Protein AF-A0AAV7FYY9-F1 (afdb_monomer)

Organism: Dendrobium chrysotoxum (NCBI:txid161865)

pLDDT: mean 77.23, std 24.94, range [17.98, 98.38]

Secondary structure (DSSP, 8-state):
--------EEEEEEEEETTSS--S------S-SSSSS-------S-----------S------S--SS--TTTTPHHHHHHHHHHHHH---HHHH--EESS---TT-EESSEEEEEEESS--S-SHHHHHHHHHHS-TTEEEEEEEEE-TT--TTTS--EEEEEEEEE-SSS--TTTTTTSEE-SS---HHHHHHHHHTTSEEEE-GGGS-S--SSTT---EEEEEEEEEEEETTEEEEEEEES---THHHHHHHHHHTTSS-TTHHHHHHHHT-HHHHHTT-----GGGEEEEEEE--HHHHPPPTTPPPPB-------S-------

Radius of gyration: 23.2 Å; Cα contacts (8 Å, |Δi|>4): 597; chains: 1; bounding box: 66×52×68 Å

Foldseek 3Di:
DDDDDAAAFEEAEAEEEPPLDDDDDDDDDDDPPPPDPPDDDDDDDDDDDDDDDDDDDDDPPQLAFWADQDVVSGHPVNQLQVLCCVVQVDHCVQFVKDKQDTAGGLAGEDAIYIYTYDNDADQACQVSQVSSQVSHDRNYHYQKYFYFYNPDDNHPLFFKWKKKFKEQADCDDDPSCVQAHHYDNHHFAQVQLQLLQVLQAAKFQQLLLDDPDDPPPDDRSIWHWHDWDFDDDPRMTMTMTMINDDGQQSVQVSSCVRNVVDGSCLSVVSRVVSHNVSSVVGGDGDDNSRMYGYHTDGDPVRRDHRPPHHDMDSYDPPPPPDDPPPDD

InterPro domains:
  IPR001406 Pseudouridine synthase I, TruA [MF_00171] (52-298)
  IPR001406 Pseudouridine synthase I, TruA [PTHR11142] (66-300)
  IPR001406 Pseudouridine synthase I, TruA [TIGR00071] (66-285)
  IPR001406 Pseudouridine synthase I, TruA [cd02570] (66-298)
  IPR020094 Pseudouridine synthase TruA/RsuA/RluB/E/F, N-terminal [G3DSA:3.30.70.580] (63-158)
  IPR020095 Pseudouridine synthase I, TruA, C-terminal [G3DSA:3.30.70.660] (159-297)
  IPR020097 Pseudouridine synthase I, TruA, alpha/beta domain [PF01416] (69-156)
  IPR020097 Pseudouridine synthase I, TruA, alpha/beta domain [PF01416] (196-299)
  IPR020103 Pseudouridine synthase, catalytic domain superfamily [SSF55120] (66-303)

Structure (mmCIF, N/CA/C/O backbone):
data_AF-A0AAV7FYY9-F1
#
_entry.id   AF-A0AAV7FYY9-F1
#
loop_
_atom_site.group_PDB
_atom_site.id
_atom_site.type_symbol
_atom_site.label_atom_id
_atom_site.label_alt_id
_atom_site.label_comp_id
_atom_site.label_asym_id
_atom_site.label_entity_id
_atom_site.label_seq_id
_atom_site.pdbx_PDB_ins_code
_atom_site.Cartn_x
_atom_site.Cartn_y
_atom_site.Cartn_z
_atom_site.occupancy
_atom_site.B_iso_or_equiv
_atom_site.auth_seq_id
_atom_site.auth_comp_id
_atom_site.auth_asym_id
_atom_site.auth_atom_id
_atom_site.pdbx_PDB_model_num
ATOM 1 N N . MET A 1 1 ? -23.732 19.800 -15.432 1.00 22.00 1 MET A N 1
ATOM 2 C CA . MET A 1 1 ? -22.952 18.564 -15.663 1.00 22.00 1 MET A CA 1
ATOM 3 C C . MET A 1 1 ? -22.127 18.300 -14.408 1.00 22.00 1 MET A C 1
ATOM 5 O O . MET A 1 1 ? -21.266 19.101 -14.081 1.00 22.00 1 MET A O 1
ATOM 9 N N . MET A 1 2 ? -22.495 17.293 -13.612 1.00 17.98 2 MET A N 1
ATOM 10 C CA . MET A 1 2 ? -21.950 17.070 -12.266 1.00 17.98 2 MET A CA 1
ATOM 11 C C . MET A 1 2 ? -20.761 16.102 -12.366 1.00 17.98 2 MET A C 1
ATOM 13 O O . MET A 1 2 ? -20.955 14.895 -12.492 1.00 17.98 2 MET A O 1
ATOM 17 N N . VAL A 1 3 ? -19.531 16.617 -12.360 1.00 18.27 3 VAL A N 1
ATOM 18 C CA . VAL A 1 3 ? -18.323 15.779 -12.328 1.00 18.27 3 VAL A CA 1
ATOM 19 C C . VAL A 1 3 ? -18.129 15.297 -10.891 1.00 18.27 3 VAL A C 1
ATOM 21 O O . VAL A 1 3 ? -17.698 16.050 -10.022 1.00 18.27 3 VAL A O 1
ATOM 24 N N . ARG A 1 4 ? -18.490 14.040 -10.616 1.00 20.52 4 ARG A N 1
ATOM 25 C CA . ARG A 1 4 ? -18.138 13.372 -9.358 1.00 20.52 4 ARG A CA 1
ATOM 26 C C . ARG A 1 4 ? -16.752 12.750 -9.509 1.00 20.52 4 ARG A C 1
ATOM 28 O O . ARG A 1 4 ? -16.600 11.720 -10.158 1.00 20.52 4 ARG A O 1
ATOM 35 N N . ILE A 1 5 ? -15.753 13.383 -8.905 1.00 22.73 5 ILE A N 1
ATOM 36 C CA . ILE A 1 5 ? -14.415 12.815 -8.719 1.00 22.73 5 ILE A CA 1
ATOM 37 C C . ILE A 1 5 ? -14.491 11.903 -7.491 1.00 22.73 5 ILE A C 1
ATOM 39 O O . ILE A 1 5 ? -14.832 12.358 -6.404 1.00 22.73 5 ILE A O 1
ATOM 43 N N . TRP A 1 6 ? -14.216 10.609 -7.655 1.00 25.19 6 TRP A N 1
ATOM 44 C CA . TRP A 1 6 ? -14.286 9.625 -6.572 1.00 25.19 6 TRP A CA 1
ATOM 45 C C . TRP A 1 6 ? -12.886 9.123 -6.230 1.00 25.19 6 TRP A C 1
ATOM 47 O O . TRP A 1 6 ? -12.345 8.337 -6.990 1.00 25.19 6 TRP A O 1
ATOM 57 N N . ARG A 1 7 ? -12.306 9.477 -5.078 1.00 32.84 7 ARG A N 1
ATOM 58 C CA . ARG A 1 7 ? -11.160 8.720 -4.525 1.00 32.84 7 ARG A CA 1
ATOM 59 C C . ARG A 1 7 ? -11.691 7.634 -3.590 1.00 32.84 7 ARG A C 1
ATOM 61 O O . ARG A 1 7 ? -12.739 7.823 -2.978 1.00 32.84 7 ARG A O 1
ATOM 68 N N . ARG A 1 8 ? -11.012 6.490 -3.476 1.00 34.25 8 ARG A N 1
ATOM 69 C CA . ARG A 1 8 ? -11.379 5.449 -2.499 1.00 34.25 8 ARG A CA 1
ATOM 70 C C . ARG A 1 8 ? -10.133 4.801 -1.905 1.00 34.25 8 ARG A C 1
ATOM 72 O O . ARG A 1 8 ? -9.657 3.799 -2.425 1.00 34.25 8 ARG A O 1
ATOM 79 N N . TYR A 1 9 ? -9.667 5.335 -0.784 1.00 28.09 9 TYR A N 1
ATOM 80 C CA . TYR A 1 9 ? -8.933 4.560 0.203 1.00 28.09 9 TYR A CA 1
ATOM 81 C C . TYR A 1 9 ? -9.913 3.649 0.908 1.00 28.09 9 TYR A C 1
ATOM 83 O O . TYR A 1 9 ? -10.956 4.086 1.401 1.00 28.09 9 TYR A O 1
ATOM 91 N N . ARG A 1 10 ? -9.582 2.370 0.940 1.00 36.56 10 ARG A N 1
ATOM 92 C CA . ARG A 1 10 ? -10.377 1.365 1.609 1.00 36.56 10 ARG A CA 1
ATOM 93 C C . ARG A 1 10 ? -9.541 0.709 2.698 1.00 36.56 10 ARG A C 1
ATOM 95 O O . ARG A 1 10 ? -8.443 0.220 2.439 1.00 36.56 10 ARG A O 1
ATOM 102 N N . VAL A 1 11 ? -10.071 0.740 3.916 1.00 45.94 11 VAL A N 1
ATOM 103 C CA . VAL A 1 11 ? -9.416 0.217 5.115 1.00 45.94 11 VAL A CA 1
ATOM 104 C C . VAL A 1 11 ? -10.300 -0.868 5.724 1.00 45.94 11 VAL A C 1
ATOM 106 O O . VAL A 1 11 ? -11.504 -0.668 5.897 1.00 45.94 11 VAL A O 1
ATOM 109 N N . ARG A 1 12 ? -9.711 -2.018 6.042 1.00 49.84 12 ARG A N 1
ATOM 110 C CA . ARG A 1 12 ? -10.279 -2.984 6.987 1.00 49.84 12 ARG A CA 1
ATOM 111 C C . ARG A 1 12 ? -9.770 -2.613 8.373 1.00 49.84 12 ARG A C 1
ATOM 113 O O . ARG A 1 12 ? -8.566 -2.444 8.563 1.00 49.84 12 ARG A O 1
ATOM 120 N N . VAL A 1 13 ? -10.678 -2.438 9.322 1.00 59.78 13 VAL A N 1
ATOM 121 C CA . VAL A 1 13 ? -10.322 -2.067 10.691 1.00 59.78 13 VAL A CA 1
ATOM 122 C C . VAL A 1 13 ? -10.595 -3.251 11.605 1.00 59.78 13 VAL A C 1
ATOM 124 O O . VAL A 1 13 ? -11.699 -3.770 11.650 1.00 59.78 13 VAL A O 1
ATOM 127 N N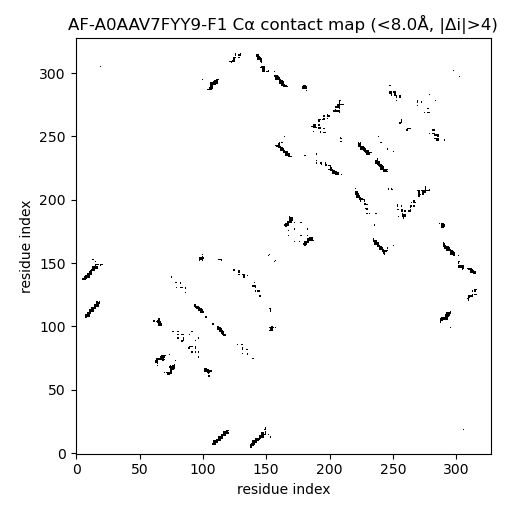 . LEU A 1 14 ? -9.586 -3.692 12.333 1.00 54.44 14 LEU A N 1
ATOM 128 C CA . LEU A 1 14 ? -9.670 -4.800 13.269 1.00 54.44 14 LEU A CA 1
ATOM 129 C C . LEU A 1 14 ? -9.701 -4.236 14.691 1.00 54.44 14 LEU A C 1
ATOM 131 O O . LEU A 1 14 ? -8.843 -3.451 15.085 1.00 54.44 14 LEU A O 1
ATOM 135 N N . LEU A 1 15 ? -10.728 -4.576 15.455 1.00 39.50 15 LEU A N 1
ATOM 136 C CA . LEU A 1 15 ? -10.907 -4.122 16.825 1.00 39.50 15 LEU A CA 1
ATOM 137 C C . LEU A 1 15 ? -10.297 -5.145 17.781 1.00 39.50 15 LEU A C 1
ATOM 139 O O . LEU A 1 15 ? -10.759 -6.282 17.839 1.00 39.50 15 LEU A O 1
ATOM 143 N N . ILE A 1 16 ? -9.327 -4.719 18.584 1.00 43.22 16 ILE A N 1
ATOM 144 C CA . ILE A 1 16 ? -8.804 -5.515 19.696 1.00 43.22 16 ILE A CA 1
ATOM 145 C C . ILE A 1 16 ? -9.416 -4.960 20.982 1.00 43.22 16 ILE A C 1
ATOM 147 O O . ILE A 1 16 ? -9.296 -3.772 21.257 1.00 43.22 16 ILE A O 1
ATOM 151 N N . SER A 1 17 ? -10.073 -5.781 21.796 1.00 31.61 17 SER A N 1
ATOM 152 C CA . SER A 1 17 ? -10.509 -5.348 23.132 1.00 31.61 17 SER A CA 1
ATOM 153 C C . SER A 1 17 ? -9.727 -6.082 24.216 1.00 31.61 17 SER A C 1
ATOM 155 O O . SER A 1 17 ? -9.418 -7.266 24.088 1.00 31.61 17 SER A O 1
ATOM 157 N N . GLY A 1 18 ? -9.413 -5.359 25.292 1.00 29.16 18 GLY A N 1
ATOM 158 C CA . GLY A 1 18 ? -8.614 -5.852 26.414 1.00 29.16 18 GLY A CA 1
ATOM 159 C C . GLY A 1 18 ? -9.335 -6.799 27.379 1.00 29.16 18 GLY A C 1
ATOM 160 O O . GLY A 1 18 ? -8.749 -7.137 28.398 1.00 29.16 18 GLY A O 1
ATOM 161 N N . VAL A 1 19 ? -10.584 -7.200 27.106 1.00 32.12 19 VAL A N 1
ATOM 162 C CA . VAL A 1 19 ? -11.426 -7.972 28.052 1.00 32.12 19 VAL A CA 1
ATOM 163 C C . VAL A 1 19 ? -11.831 -9.353 27.509 1.00 32.12 19 VAL A C 1
ATOM 165 O O . VAL A 1 19 ? -12.478 -10.132 28.198 1.00 32.12 19 VAL A O 1
ATOM 168 N N . TRP A 1 20 ? -11.440 -9.715 26.283 1.00 34.25 20 TRP A N 1
ATOM 169 C CA . TRP A 1 20 ? -11.771 -11.039 25.717 1.00 34.25 20 TRP A CA 1
ATOM 170 C C . TRP A 1 20 ? -10.915 -12.181 26.270 1.00 34.25 20 TRP A C 1
ATOM 172 O O . TRP A 1 20 ? -11.208 -13.351 26.043 1.00 34.25 20 TRP A O 1
ATOM 182 N N . SER A 1 21 ? -9.872 -11.838 27.017 1.00 31.47 21 SER A N 1
ATOM 183 C CA . SER A 1 21 ? -9.035 -12.763 27.759 1.00 31.47 21 SER A CA 1
ATOM 184 C C . SER A 1 21 ? -9.028 -12.310 29.212 1.00 31.47 21 SER A C 1
ATOM 186 O O . SER A 1 21 ? -8.919 -11.112 29.468 1.00 31.47 21 SER A O 1
ATOM 188 N N . LEU A 1 22 ? -9.099 -13.284 30.123 1.00 29.77 22 LEU A N 1
ATOM 189 C CA . LEU A 1 22 ? -9.005 -13.190 31.587 1.00 29.77 22 LEU A CA 1
ATOM 190 C C . LEU A 1 22 ? -10.349 -13.181 32.338 1.00 29.77 22 LEU A C 1
ATOM 192 O O . LEU A 1 22 ? -10.877 -12.162 32.773 1.00 29.77 22 LEU A O 1
ATOM 196 N N . HIS A 1 23 ? -10.828 -14.397 32.624 1.00 28.14 23 HIS A N 1
ATOM 197 C CA . HIS A 1 23 ? -11.197 -14.705 34.005 1.00 28.14 23 HIS A CA 1
ATOM 198 C C . HIS A 1 23 ? -9.952 -14.556 34.897 1.00 28.14 23 HIS A C 1
ATOM 200 O O . HIS A 1 23 ? -8.872 -15.000 34.517 1.00 28.14 23 HIS A O 1
ATOM 206 N N . THR A 1 24 ? -10.172 -14.025 36.103 1.00 26.83 24 THR A N 1
ATOM 207 C CA . THR A 1 24 ? -9.287 -13.920 37.286 1.00 26.83 24 THR A CA 1
ATOM 208 C C . THR A 1 24 ? -8.506 -12.610 37.529 1.00 26.83 24 THR A C 1
ATOM 210 O O . THR A 1 24 ? -7.502 -12.298 36.902 1.00 26.83 24 THR A O 1
ATOM 213 N N . THR A 1 25 ? -9.004 -11.924 38.574 1.00 29.16 25 THR A N 1
ATOM 214 C CA . THR A 1 25 ? -8.332 -11.203 39.681 1.00 29.16 25 THR A CA 1
ATOM 215 C C . THR A 1 25 ? -7.627 -9.852 39.468 1.00 29.16 25 THR A C 1
ATOM 217 O O . THR A 1 25 ? -6.530 -9.755 38.937 1.00 29.16 25 THR A O 1
ATOM 220 N N . GLU A 1 26 ? -8.295 -8.833 40.029 1.00 28.02 26 GLU A N 1
ATOM 221 C CA . GLU A 1 26 ? -7.839 -7.593 40.687 1.00 28.02 26 GLU A CA 1
ATOM 222 C C . GLU A 1 26 ? -6.331 -7.272 40.755 1.00 28.02 26 GLU A C 1
ATOM 224 O O . GLU A 1 26 ? -5.547 -8.013 41.344 1.00 28.02 26 GLU A O 1
ATOM 229 N N . LYS A 1 27 ? -5.977 -6.025 40.397 1.00 28.50 27 LYS A N 1
ATOM 230 C CA . LYS A 1 27 ? -5.659 -4.965 41.382 1.00 28.50 27 LYS A CA 1
ATOM 231 C C . LYS A 1 27 ? -5.468 -3.591 40.728 1.00 28.50 27 LYS A C 1
ATOM 233 O O . LYS A 1 27 ? -4.860 -3.443 39.675 1.00 28.50 27 LYS A O 1
ATOM 238 N N . SER A 1 28 ? -6.002 -2.587 41.416 1.00 30.53 28 SER A N 1
ATOM 239 C CA . SER A 1 28 ? -5.889 -1.145 41.184 1.00 30.53 28 SER A CA 1
ATOM 240 C C . SER A 1 28 ? -4.463 -0.616 41.343 1.00 30.53 28 SER A C 1
ATOM 242 O O . SER A 1 28 ? -3.797 -1.014 42.296 1.00 30.53 28 SER A O 1
ATOM 244 N N . LEU A 1 29 ? -4.066 0.388 40.552 1.00 29.64 29 LEU A N 1
ATOM 245 C CA . LEU A 1 29 ? -2.961 1.297 40.887 1.00 29.64 29 LEU A CA 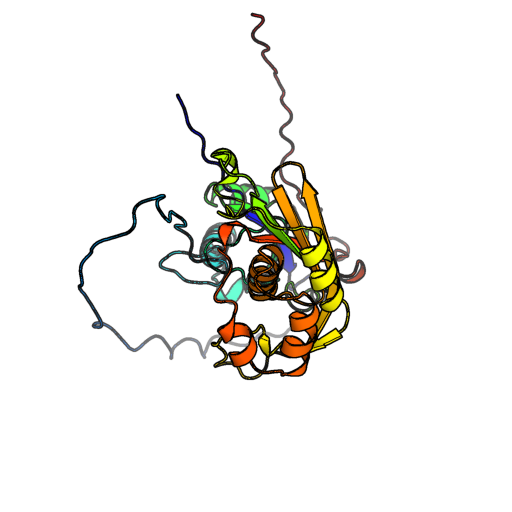1
ATOM 246 C C . LEU A 1 29 ? -3.277 2.750 40.487 1.00 29.64 29 LEU A C 1
ATOM 248 O O . LEU A 1 29 ? -4.063 3.014 39.578 1.00 29.64 29 LEU A O 1
ATOM 252 N N . GLN A 1 30 ? -2.727 3.661 41.289 1.00 32.47 30 GLN A N 1
ATOM 253 C CA . GLN A 1 30 ? -3.213 5.003 41.614 1.00 32.47 30 GLN A CA 1
ATOM 254 C C . GLN A 1 30 ? -2.783 6.129 40.654 1.00 32.47 30 GLN A C 1
ATOM 256 O O . GLN A 1 30 ? -1.867 6.023 39.848 1.00 32.47 30 GLN A O 1
ATOM 261 N N . ARG A 1 31 ? -3.506 7.243 40.801 1.00 36.69 31 ARG A N 1
ATOM 262 C CA . ARG A 1 31 ? -3.627 8.434 39.955 1.00 36.69 31 ARG A CA 1
ATOM 263 C C . ARG A 1 31 ? -2.648 9.562 40.341 1.00 36.69 31 ARG A C 1
ATOM 265 O O . ARG A 1 31 ? -3.098 10.678 40.569 1.00 36.69 31 ARG A O 1
ATOM 272 N N . SER A 1 32 ? -1.341 9.307 40.438 1.00 34.97 32 SER A N 1
ATOM 273 C CA . SER A 1 32 ? -0.389 10.322 40.949 1.00 34.97 32 SER A CA 1
ATOM 274 C C . SER A 1 32 ? 0.892 10.545 40.134 1.00 34.97 32 SER A C 1
ATOM 276 O O . SER A 1 32 ? 1.861 11.066 40.670 1.00 34.97 32 SER A O 1
ATOM 278 N N . GLU A 1 33 ? 0.900 10.248 38.832 1.00 35.06 33 GLU A N 1
ATOM 279 C CA . GLU A 1 33 ? 2.042 10.573 37.945 1.00 35.06 33 GLU A CA 1
ATOM 280 C C . GLU A 1 33 ? 1.619 11.302 36.651 1.00 35.06 33 GLU A C 1
ATOM 282 O O . GLU A 1 33 ? 2.274 11.211 35.617 1.00 35.06 33 GLU A O 1
ATOM 287 N N . ILE A 1 34 ? 0.497 12.036 36.686 1.00 37.44 34 ILE A N 1
ATOM 288 C CA . ILE A 1 34 ? -0.095 12.704 35.506 1.00 37.44 34 ILE A CA 1
ATOM 289 C C . ILE A 1 34 ? 0.213 14.220 35.429 1.00 37.44 34 ILE A C 1
ATOM 291 O O . ILE A 1 34 ? -0.061 14.844 34.409 1.00 37.44 34 ILE A O 1
ATOM 295 N N . GLU A 1 35 ? 0.873 14.833 36.417 1.00 33.44 35 GLU A N 1
ATOM 296 C CA . GLU A 1 35 ? 0.952 16.309 36.510 1.00 33.44 35 GLU A CA 1
ATOM 297 C C . GLU A 1 35 ? 2.316 16.970 36.218 1.00 33.44 35 GLU A C 1
ATOM 299 O O . GLU A 1 35 ? 2.516 18.126 36.573 1.00 33.44 35 GLU A O 1
ATOM 304 N N . ALA A 1 36 ? 3.248 16.328 35.501 1.00 31.56 36 ALA A N 1
ATOM 305 C CA . ALA A 1 36 ? 4.581 16.920 35.262 1.00 31.56 36 ALA A CA 1
ATOM 306 C C . ALA A 1 36 ? 5.019 17.096 33.791 1.00 31.56 36 ALA A C 1
ATOM 308 O O . ALA A 1 36 ? 6.200 17.305 33.534 1.00 31.56 36 ALA A O 1
ATOM 309 N N . ILE A 1 37 ? 4.112 17.047 32.803 1.00 31.19 37 ILE A N 1
ATOM 310 C CA . ILE A 1 37 ? 4.470 17.253 31.375 1.00 31.19 37 ILE A CA 1
ATOM 311 C C . ILE A 1 37 ? 3.460 18.181 30.668 1.00 31.19 37 ILE A C 1
ATOM 313 O O . ILE A 1 37 ? 2.982 17.897 29.572 1.00 31.19 37 ILE A O 1
ATOM 317 N N . VAL A 1 38 ? 3.086 19.291 31.317 1.00 32.38 38 VAL A N 1
ATOM 318 C CA . VAL A 1 38 ? 2.202 20.334 30.736 1.00 32.38 38 VAL A CA 1
ATOM 319 C C . VAL A 1 38 ? 2.856 21.728 30.719 1.00 32.38 38 VAL A C 1
ATOM 321 O O . VAL A 1 38 ? 2.245 22.700 30.292 1.00 32.38 38 VAL A O 1
ATOM 324 N N . ALA A 1 39 ? 4.137 21.862 31.068 1.00 26.94 39 ALA A N 1
ATOM 325 C CA . ALA A 1 39 ? 4.822 23.154 31.027 1.00 26.94 39 ALA A CA 1
ATOM 326 C C . ALA A 1 39 ? 5.970 23.160 30.011 1.00 26.94 39 ALA A C 1
ATOM 328 O O . ALA A 1 39 ? 6.988 22.505 30.215 1.00 26.94 39 ALA A O 1
ATOM 329 N N . GLY A 1 40 ? 5.818 23.953 28.948 1.00 27.20 40 GLY A N 1
ATOM 330 C CA . GLY A 1 40 ? 6.944 24.426 28.145 1.00 27.20 40 GLY A CA 1
ATOM 331 C C . GLY A 1 40 ? 6.734 24.312 26.641 1.00 27.20 40 GLY A C 1
ATOM 332 O O . GLY A 1 40 ? 6.945 23.251 26.068 1.00 27.20 40 GLY A O 1
ATOM 333 N N . PHE A 1 41 ? 6.352 25.438 26.035 1.00 24.61 41 PHE A N 1
ATOM 334 C CA . PHE A 1 41 ? 6.964 26.062 24.850 1.00 24.61 41 PHE A CA 1
ATOM 335 C C . PHE A 1 41 ? 5.918 26.681 23.916 1.00 24.61 41 PHE A C 1
ATOM 337 O O . PHE A 1 41 ? 5.297 26.026 23.082 1.00 24.61 41 PHE A O 1
ATOM 344 N N . THR A 1 42 ? 5.761 27.996 24.066 1.00 28.50 42 THR A N 1
ATOM 345 C CA . THR A 1 42 ? 5.070 28.899 23.146 1.00 28.50 42 THR A CA 1
ATOM 346 C C . THR A 1 42 ? 6.066 29.626 22.243 1.00 28.50 42 THR A C 1
ATOM 348 O O . THR A 1 42 ? 7.101 30.078 22.717 1.00 28.50 42 THR A O 1
ATOM 351 N N . GLN A 1 43 ? 5.640 29.804 20.988 1.00 24.27 43 GLN A N 1
ATOM 352 C CA . GLN A 1 43 ? 5.932 30.913 20.065 1.00 24.27 43 GLN A CA 1
ATOM 353 C C . GLN A 1 43 ? 7.386 31.180 19.646 1.00 24.27 43 GLN A C 1
ATOM 355 O O . GLN A 1 43 ? 8.112 31.913 20.298 1.00 24.27 43 GLN A O 1
ATOM 360 N N . GLU A 1 44 ? 7.736 30.660 18.467 1.00 26.28 44 GLU A N 1
ATOM 361 C CA . GLU A 1 44 ? 8.211 31.400 17.279 1.00 26.28 44 GLU A CA 1
ATOM 362 C C . GLU A 1 44 ? 9.060 30.453 16.425 1.00 26.28 44 GLU A C 1
ATOM 364 O O . GLU A 1 44 ? 10.179 30.131 16.800 1.00 26.28 44 GLU A O 1
ATOM 369 N N . PHE A 1 45 ? 8.557 30.010 15.267 1.00 23.45 45 PHE A N 1
ATOM 370 C CA . PHE A 1 45 ? 9.430 29.624 14.152 1.00 23.45 45 PHE A CA 1
ATOM 371 C C . PHE A 1 45 ? 8.626 29.566 12.838 1.00 23.45 45 PHE A C 1
ATOM 373 O O . PHE A 1 45 ? 7.993 28.567 12.509 1.00 23.45 45 PHE A O 1
ATOM 380 N N . TRP A 1 46 ? 8.694 30.687 12.110 1.00 22.55 46 TRP A N 1
ATOM 381 C CA . TRP A 1 46 ? 8.448 30.884 10.670 1.00 22.55 46 TRP A CA 1
ATOM 382 C C . TRP A 1 46 ? 7.032 31.145 10.141 1.00 22.55 46 TRP A C 1
ATOM 384 O O . TRP A 1 46 ? 6.304 30.272 9.675 1.00 22.55 46 TRP A O 1
ATOM 394 N N . LYS A 1 47 ? 6.755 32.450 10.049 1.00 21.72 47 LYS A N 1
ATOM 395 C CA . LYS A 1 47 ? 6.019 33.097 8.956 1.00 21.72 47 LYS A CA 1
ATOM 396 C C . LYS A 1 47 ? 6.940 33.288 7.724 1.00 21.72 47 LYS A C 1
ATOM 398 O O . LYS A 1 47 ? 8.048 33.789 7.876 1.00 21.72 47 LYS A O 1
ATOM 403 N N . THR A 1 48 ? 6.372 33.076 6.527 1.00 25.83 48 THR A N 1
ATOM 404 C CA . THR A 1 48 ? 6.683 33.700 5.204 1.00 25.83 48 THR A CA 1
ATOM 405 C C . THR A 1 48 ? 7.756 33.091 4.275 1.00 25.83 48 THR A C 1
ATOM 407 O O . THR A 1 48 ? 8.941 33.202 4.550 1.00 25.83 48 THR A O 1
ATOM 410 N N . MET A 1 49 ? 7.322 32.582 3.105 1.00 23.09 49 MET A N 1
ATOM 411 C CA . MET A 1 49 ? 7.796 32.898 1.724 1.00 23.09 49 MET A CA 1
ATOM 412 C C . MET A 1 49 ? 7.000 32.026 0.717 1.00 23.09 49 MET A C 1
ATOM 414 O O . MET A 1 49 ? 6.985 30.810 0.844 1.00 23.09 49 MET A O 1
ATOM 418 N N . GLN A 1 50 ? 6.064 32.592 -0.059 1.00 24.02 50 GLN A N 1
ATOM 419 C CA . GLN A 1 50 ? 6.196 33.156 -1.423 1.00 24.02 50 GLN A CA 1
ATOM 420 C C . GLN A 1 50 ? 6.340 32.114 -2.561 1.00 24.02 50 GLN A C 1
ATOM 422 O O . GLN A 1 50 ? 7.286 31.340 -2.608 1.00 24.02 50 GLN A O 1
ATOM 427 N N . MET A 1 51 ? 5.362 32.136 -3.482 1.00 25.00 51 MET A N 1
ATOM 428 C CA . MET A 1 51 ? 5.275 31.380 -4.750 1.00 25.00 51 MET A CA 1
ATOM 429 C C . MET A 1 51 ? 6.261 31.936 -5.802 1.00 25.00 51 MET A C 1
ATOM 431 O O . MET A 1 51 ? 6.510 33.139 -5.789 1.00 25.00 51 MET A O 1
ATOM 435 N N . SER A 1 52 ? 6.823 31.148 -6.738 1.00 25.12 52 SER A N 1
ATOM 436 C CA . SER A 1 52 ? 6.340 30.887 -8.133 1.00 25.12 52 SER A CA 1
ATOM 437 C C . SER A 1 52 ? 7.581 30.738 -9.075 1.00 25.12 52 SER A C 1
ATOM 439 O O . SER A 1 52 ? 8.647 31.155 -8.618 1.00 25.12 52 SER A O 1
ATOM 441 N N . PRO A 1 53 ? 7.548 30.356 -10.386 1.00 42.44 53 PRO A N 1
ATOM 442 C CA . PRO A 1 53 ? 6.699 29.454 -11.202 1.00 42.44 53 PRO A CA 1
ATOM 443 C C . PRO A 1 53 ? 7.511 28.389 -12.017 1.00 42.44 53 PRO A C 1
ATOM 445 O O . PRO A 1 53 ? 8.735 28.429 -12.060 1.00 42.44 53 PRO A O 1
ATOM 448 N N . ASN A 1 54 ? 6.794 27.522 -12.762 1.00 28.56 54 ASN A N 1
ATOM 449 C CA . ASN A 1 54 ? 7.188 26.753 -13.976 1.00 28.56 54 ASN A CA 1
ATOM 450 C C . ASN A 1 54 ? 7.264 25.215 -13.869 1.00 28.56 54 ASN A C 1
ATOM 452 O O . ASN A 1 54 ? 8.327 24.608 -13.831 1.00 28.56 54 ASN A O 1
ATOM 456 N N . SER A 1 55 ? 6.105 24.564 -13.976 1.00 29.27 55 SER A N 1
ATOM 457 C CA . SER A 1 55 ? 5.776 23.657 -15.095 1.00 29.27 55 SER A CA 1
ATOM 458 C C . SER A 1 55 ? 4.292 23.297 -14.990 1.00 29.27 55 SER A C 1
ATOM 460 O O . SER A 1 55 ? 3.811 22.805 -13.975 1.00 29.27 55 SER A O 1
ATOM 462 N N . ALA A 1 56 ? 3.530 23.676 -16.011 1.00 29.94 56 ALA A N 1
ATOM 463 C CA . ALA A 1 56 ? 2.085 23.533 -16.044 1.00 29.94 56 ALA A CA 1
ATOM 464 C C . ALA A 1 56 ? 1.673 22.077 -16.300 1.00 29.94 56 ALA A C 1
ATOM 466 O O . ALA A 1 56 ? 2.167 21.459 -17.241 1.00 29.94 56 ALA A O 1
ATOM 467 N N . GLY A 1 57 ? 0.701 21.583 -15.526 1.00 28.42 57 GLY A N 1
ATOM 468 C CA . GLY A 1 57 ? -0.132 20.445 -15.920 1.00 28.42 57 GLY A CA 1
ATOM 469 C C . GLY A 1 57 ? -0.554 19.532 -14.772 1.00 28.42 57 GLY A C 1
ATOM 470 O O . GLY A 1 57 ? 0.132 18.562 -14.493 1.00 28.42 57 GLY A O 1
ATOM 471 N N . PHE A 1 58 ? -1.739 19.804 -14.214 1.00 29.58 58 PHE A N 1
ATOM 472 C CA . PHE A 1 58 ? -2.478 19.072 -13.168 1.00 29.58 58 PHE A CA 1
ATOM 473 C C . PHE A 1 58 ? -2.102 19.388 -11.715 1.00 29.58 58 PHE A C 1
ATOM 475 O O . PHE A 1 58 ? -1.068 18.993 -11.193 1.00 29.58 58 PHE A O 1
ATOM 482 N N . ALA A 1 59 ? -3.025 20.089 -11.050 1.00 31.33 59 ALA A N 1
ATOM 483 C CA . ALA A 1 59 ? -3.008 20.366 -9.623 1.00 31.33 59 ALA A CA 1
ATOM 484 C C . ALA A 1 59 ? -2.758 19.087 -8.806 1.00 31.33 59 ALA A C 1
ATOM 486 O O . ALA A 1 59 ? -3.518 18.115 -8.873 1.00 31.33 59 ALA A O 1
ATOM 487 N N . GLU A 1 60 ? -1.689 19.127 -8.017 1.00 40.44 60 GLU A N 1
ATOM 488 C CA . GLU A 1 60 ? -1.252 18.117 -7.060 1.00 40.44 60 GLU A CA 1
ATOM 489 C C . GLU A 1 60 ? -2.206 18.100 -5.850 1.00 40.44 60 GLU A C 1
ATOM 491 O O . GLU A 1 60 ? -1.900 18.529 -4.747 1.00 40.44 60 GLU A O 1
ATOM 496 N N . ASP A 1 61 ? -3.447 17.675 -6.076 1.00 42.03 61 ASP A N 1
ATOM 497 C CA . ASP A 1 61 ? -4.552 17.916 -5.145 1.00 42.03 61 ASP A CA 1
ATOM 498 C C . ASP A 1 61 ? -4.705 16.796 -4.096 1.00 42.03 61 ASP A C 1
ATOM 500 O O . ASP A 1 61 ? -5.821 16.399 -3.748 1.00 42.03 61 ASP A O 1
ATOM 504 N N . SER A 1 62 ? -3.622 16.150 -3.645 1.00 45.75 62 SER A N 1
ATOM 505 C CA . SER A 1 62 ? -3.708 15.233 -2.496 1.00 45.75 62 SER A CA 1
ATOM 506 C C . SER A 1 62 ? -3.638 16.040 -1.202 1.00 45.75 62 SER A C 1
ATOM 508 O O . SER A 1 62 ? -2.574 16.222 -0.624 1.00 45.75 62 SER A O 1
ATOM 510 N N . THR A 1 63 ? -4.793 16.486 -0.716 1.00 61.16 63 THR A N 1
ATOM 511 C CA . THR A 1 63 ? -4.952 17.204 0.563 1.00 61.16 63 THR A CA 1
ATOM 512 C C . THR A 1 63 ? -4.620 16.366 1.809 1.00 61.16 63 THR A C 1
ATOM 514 O O . THR A 1 63 ? -4.744 16.861 2.928 1.00 61.16 63 THR A O 1
ATOM 517 N N . VAL A 1 64 ? -4.207 15.102 1.636 1.00 67.69 64 VAL A N 1
ATOM 518 C CA . VAL A 1 64 ? -3.921 14.149 2.715 1.00 67.69 64 VAL A CA 1
ATOM 519 C C . VAL A 1 64 ? -2.472 13.666 2.622 1.00 67.69 64 VAL A C 1
ATOM 521 O O . VAL A 1 64 ? -2.074 13.088 1.610 1.00 67.69 64 VAL A O 1
ATOM 524 N N . GLY A 1 65 ? -1.690 13.863 3.687 1.00 81.38 65 GLY A N 1
ATOM 525 C CA . GLY A 1 65 ? -0.235 13.619 3.731 1.00 81.38 65 GLY A CA 1
ATOM 526 C C . GLY A 1 65 ? 0.201 12.146 3.837 1.00 81.38 65 GLY A C 1
ATOM 527 O O . GLY A 1 65 ? 1.149 11.833 4.551 1.00 81.38 65 GLY A O 1
ATOM 528 N N . GLY A 1 66 ? -0.498 11.220 3.175 1.00 88.81 66 GLY A N 1
ATOM 529 C CA . GLY A 1 66 ? -0.244 9.777 3.282 1.00 88.81 66 GLY A CA 1
ATOM 530 C C . GLY A 1 66 ? -0.861 9.141 4.536 1.00 88.81 66 GLY A C 1
ATOM 531 O O . GLY A 1 66 ? -1.854 9.635 5.074 1.00 88.81 66 GLY A O 1
ATOM 532 N N . TRP A 1 67 ? -0.315 8.004 4.985 1.00 90.69 67 TRP A N 1
ATOM 533 C CA . TRP A 1 67 ? -0.873 7.248 6.117 1.00 90.69 67 TRP A CA 1
ATOM 534 C C . TRP A 1 67 ? -0.485 7.813 7.486 1.00 90.69 67 TRP A C 1
ATOM 536 O O . TRP A 1 67 ? -1.362 8.052 8.311 1.00 90.69 67 TRP A O 1
ATOM 546 N N . GLN A 1 68 ? 0.817 7.969 7.744 1.00 93.19 68 GLN A N 1
ATOM 547 C CA . GLN A 1 68 ? 1.377 8.180 9.086 1.00 93.19 68 GLN A CA 1
ATOM 548 C C . GLN A 1 68 ? 0.846 9.463 9.734 1.00 93.19 68 GLN A C 1
ATOM 550 O O . GLN A 1 68 ? 0.794 10.489 9.076 1.00 93.19 68 GLN A O 1
ATOM 555 N N . TYR A 1 69 ? 0.481 9.432 11.020 1.00 93.44 69 TYR A N 1
ATOM 556 C CA . TYR A 1 69 ? -0.083 10.596 11.722 1.00 93.44 69 TYR A CA 1
ATOM 557 C C . TYR A 1 69 ? 0.706 11.900 11.507 1.00 93.44 69 TYR A C 1
ATOM 559 O O . TYR A 1 69 ? 1.864 11.993 11.917 1.00 93.44 69 TYR A O 1
ATOM 567 N N . GLN A 1 70 ? 0.041 12.902 10.929 1.00 90.62 70 GLN A N 1
ATOM 568 C CA . GLN A 1 70 ? 0.404 14.321 10.956 1.00 90.62 70 GLN A CA 1
ATOM 569 C C . GLN A 1 70 ? -0.898 15.135 10.974 1.00 90.62 70 GLN A C 1
ATOM 571 O O . GLN A 1 70 ? -1.927 14.698 10.446 1.00 90.62 70 GLN A O 1
ATOM 576 N N . GLU A 1 71 ? -0.879 16.297 11.622 1.00 87.94 71 GLU A N 1
ATOM 577 C CA . GLU A 1 71 ? -2.077 17.133 11.774 1.00 87.94 71 GLU A CA 1
ATOM 578 C C . GLU A 1 71 ? -2.283 18.103 10.616 1.00 87.94 71 GLU A C 1
ATOM 580 O O . GLU A 1 71 ? -3.428 18.361 10.244 1.00 87.94 71 GLU A O 1
ATOM 585 N N . SER A 1 72 ? -1.191 18.613 10.045 1.00 87.19 72 SER A N 1
ATOM 586 C CA . SER A 1 72 ? -1.210 19.575 8.950 1.00 87.19 72 SER A CA 1
ATOM 587 C C . SER A 1 72 ? -0.051 19.299 7.979 1.00 87.19 72 SER A C 1
ATOM 589 O O . SER A 1 72 ? 1.104 19.445 8.386 1.00 87.19 72 SER A O 1
ATOM 591 N N . PRO A 1 73 ? -0.331 18.890 6.725 1.00 85.62 73 PRO A N 1
ATOM 592 C CA . PRO A 1 73 ? -1.646 18.467 6.231 1.00 85.62 73 PRO A CA 1
ATOM 593 C C . PRO A 1 73 ? -2.150 17.209 6.973 1.00 85.62 73 PRO A C 1
ATOM 595 O O . PRO A 1 73 ? -1.340 16.379 7.396 1.00 85.62 73 PRO A O 1
ATOM 598 N N . PRO A 1 74 ? -3.473 17.040 7.160 1.00 89.12 74 PRO A N 1
ATOM 599 C CA . PRO A 1 74 ? -4.004 15.891 7.885 1.00 89.12 74 PRO A CA 1
ATOM 600 C C . PRO A 1 74 ? -3.724 14.595 7.123 1.00 89.12 74 PRO A C 1
ATOM 602 O O . PRO A 1 74 ? -3.910 14.526 5.913 1.00 89.12 74 PRO A O 1
ATOM 605 N N . THR A 1 75 ? -3.314 13.541 7.822 1.00 93.69 75 THR A N 1
ATOM 606 C CA . THR A 1 75 ? -3.090 12.215 7.216 1.00 93.69 75 THR A CA 1
ATOM 607 C C . THR A 1 75 ? -4.257 11.260 7.431 1.00 93.69 75 THR A C 1
ATOM 609 O O . THR A 1 75 ? -5.173 11.536 8.208 1.00 93.69 75 THR A O 1
ATOM 612 N N . ILE A 1 76 ? -4.238 10.109 6.752 1.00 92.50 76 ILE A N 1
ATOM 613 C CA . ILE A 1 76 ? -5.297 9.094 6.873 1.00 92.50 76 ILE A CA 1
ATOM 614 C C . ILE A 1 76 ? -5.424 8.629 8.329 1.00 92.50 76 ILE A C 1
ATOM 616 O O . ILE A 1 76 ? -6.536 8.577 8.853 1.00 92.50 76 ILE A O 1
ATOM 620 N N . GLN A 1 77 ? -4.301 8.357 9.009 1.00 94.88 77 GLN A N 1
ATOM 621 C CA . GLN A 1 77 ? -4.306 7.978 10.424 1.00 94.88 77 GLN A CA 1
ATOM 622 C C . GLN A 1 77 ? -4.936 9.072 11.296 1.00 94.88 77 GLN A C 1
ATOM 624 O O . GLN A 1 77 ? -5.793 8.765 12.117 1.00 94.88 77 GLN A O 1
ATOM 629 N N . CYS A 1 78 ? -4.573 10.341 11.083 1.00 95.12 78 CYS A N 1
ATOM 630 C CA . CYS A 1 78 ? -5.130 11.477 11.824 1.00 95.12 78 CYS A CA 1
ATOM 631 C C . CYS A 1 78 ? -6.657 11.574 11.671 1.00 95.12 78 CYS A C 1
ATOM 633 O O . CYS A 1 78 ? -7.377 11.743 12.654 1.00 95.12 78 CYS A O 1
ATOM 635 N N . LEU A 1 79 ? -7.170 11.421 10.449 1.00 95.44 79 LEU A N 1
ATOM 636 C CA . LEU A 1 79 ? -8.606 11.492 10.169 1.00 95.44 79 LEU A CA 1
ATOM 637 C C . LEU A 1 79 ? -9.380 10.323 10.797 1.00 95.44 79 LEU A C 1
ATOM 639 O O . LEU A 1 79 ? -10.453 10.537 11.364 1.00 95.44 79 LEU A O 1
ATOM 643 N N . ILE A 1 80 ? -8.826 9.106 10.750 1.00 95.56 80 ILE A N 1
ATOM 644 C CA . ILE A 1 80 ? -9.425 7.926 11.390 1.00 95.56 80 ILE A CA 1
ATOM 645 C C . ILE A 1 80 ? -9.407 8.069 12.914 1.00 95.56 80 ILE A C 1
ATOM 647 O O . ILE A 1 80 ? -10.429 7.829 13.552 1.00 95.56 80 ILE A O 1
ATOM 651 N N . GLU A 1 81 ? -8.292 8.501 13.505 1.00 96.25 81 GLU A N 1
ATOM 652 C CA . GLU A 1 81 ? -8.188 8.714 14.954 1.00 96.25 81 GLU A CA 1
ATOM 653 C C . GLU A 1 81 ? -9.161 9.794 15.434 1.00 96.25 81 GLU A C 1
ATOM 655 O O . GLU A 1 81 ? -9.866 9.572 16.412 1.00 96.25 81 GLU A O 1
ATOM 660 N N . LYS A 1 82 ? -9.305 10.915 14.712 1.00 96.62 82 LYS A N 1
ATOM 661 C CA . LYS A 1 82 ? -10.310 11.948 15.028 1.00 96.62 82 LYS A CA 1
ATOM 662 C C . LYS A 1 82 ? -11.740 11.398 14.999 1.00 96.62 82 LYS A C 1
ATOM 664 O O . LYS A 1 82 ? -12.537 11.714 15.886 1.00 96.62 82 LYS A O 1
ATOM 669 N N . ALA A 1 83 ? -12.076 10.575 14.002 1.00 96.50 83 ALA A N 1
ATOM 670 C CA . ALA A 1 83 ? -13.387 9.932 13.920 1.00 96.50 83 ALA A CA 1
ATOM 671 C C . ALA A 1 83 ? -13.607 8.951 15.085 1.00 96.50 83 ALA A C 1
ATOM 673 O O . ALA A 1 83 ? -14.642 9.017 15.749 1.00 96.50 83 ALA A O 1
ATOM 674 N N . LEU A 1 84 ? -12.618 8.101 15.380 1.00 95.75 84 LEU A N 1
ATOM 675 C CA . LEU A 1 84 ? -12.654 7.164 16.503 1.00 95.75 84 LEU A CA 1
ATOM 676 C C . LEU A 1 84 ? -12.807 7.895 17.837 1.00 95.75 84 LEU A C 1
ATOM 678 O O . LEU A 1 84 ? -13.733 7.581 18.573 1.00 95.75 84 LEU A O 1
ATOM 682 N N . THR A 1 85 ? -11.998 8.918 18.120 1.00 97.25 85 THR A N 1
ATOM 683 C CA . THR A 1 85 ? -12.111 9.725 19.346 1.00 97.25 85 THR A CA 1
ATOM 684 C C . THR A 1 85 ? -13.502 10.334 19.503 1.00 97.25 85 THR A C 1
ATOM 686 O O . THR A 1 85 ? -14.065 10.331 20.598 1.00 97.25 85 THR A O 1
ATOM 689 N N . ARG A 1 86 ? -14.124 10.809 18.415 1.00 97.56 86 ARG A N 1
ATOM 690 C CA . ARG A 1 86 ? -15.490 11.350 18.477 1.00 97.56 86 ARG A CA 1
ATOM 691 C C . ARG A 1 86 ? -16.527 10.288 18.856 1.00 97.56 86 ARG A C 1
ATOM 693 O O . ARG A 1 86 ? -17.468 10.627 19.582 1.00 97.56 86 ARG A O 1
ATOM 700 N N . ILE A 1 87 ? -16.360 9.057 18.372 1.00 95.44 87 ILE A N 1
ATOM 701 C CA . ILE A 1 87 ? -17.265 7.921 18.604 1.00 95.44 87 ILE A CA 1
ATOM 702 C C . ILE A 1 87 ? -17.057 7.333 20.004 1.00 95.44 87 ILE A C 1
ATOM 704 O O . ILE A 1 87 ? -18.013 7.213 20.761 1.00 95.44 87 ILE A O 1
ATOM 708 N N . THR A 1 88 ? -15.816 6.993 20.353 1.00 93.56 88 THR A N 1
ATOM 709 C CA . THR A 1 88 ? -15.467 6.224 21.559 1.00 93.56 88 THR A CA 1
ATOM 710 C C . THR A 1 88 ? -15.219 7.088 22.790 1.00 93.56 88 THR A C 1
ATOM 712 O O . THR A 1 88 ? -15.208 6.564 23.898 1.00 93.56 88 THR A O 1
ATOM 715 N N . LYS A 1 89 ? -14.988 8.395 22.600 1.00 96.62 89 LYS A N 1
ATOM 716 C CA . LYS A 1 89 ? -14.516 9.343 23.628 1.00 96.62 89 LYS A CA 1
ATOM 717 C C . LYS A 1 89 ? -13.130 9.027 24.196 1.00 96.62 89 LYS A C 1
ATOM 719 O O . LYS A 1 89 ? -12.734 9.627 25.188 1.00 96.62 89 LYS A O 1
ATOM 724 N N . LEU A 1 90 ? -12.386 8.133 23.547 1.00 93.94 90 LEU A N 1
ATOM 725 C CA . LEU A 1 90 ? -11.007 7.812 23.894 1.00 93.94 90 LEU A CA 1
ATOM 726 C C . LEU A 1 90 ? -10.045 8.735 23.150 1.00 93.94 90 LEU A C 1
ATOM 728 O O . LEU A 1 90 ? -10.241 9.030 21.966 1.00 93.94 90 LEU A O 1
ATOM 732 N N . ASP A 1 91 ? -8.976 9.150 23.818 1.00 96.06 91 ASP A N 1
ATOM 733 C CA . ASP A 1 91 ? -7.897 9.867 23.153 1.00 96.06 91 ASP A CA 1
ATOM 734 C C . ASP A 1 91 ? -7.068 8.933 22.249 1.00 96.06 91 ASP A C 1
ATOM 736 O O . ASP A 1 91 ? -7.191 7.703 22.249 1.00 96.06 91 ASP A O 1
ATOM 740 N N . ARG A 1 92 ? -6.183 9.532 21.455 1.00 93.75 92 ARG A N 1
ATOM 741 C CA . ARG A 1 92 ? -5.316 8.814 20.517 1.00 93.75 92 ARG A CA 1
ATOM 742 C C . ARG A 1 92 ? -4.385 7.798 21.195 1.00 93.75 92 ARG A C 1
ATOM 744 O O . ARG A 1 92 ? -4.150 6.722 20.641 1.00 93.75 92 ARG A O 1
ATOM 751 N N . LYS A 1 93 ? -3.836 8.126 22.370 1.00 94.06 93 LYS A N 1
ATOM 752 C CA . LYS A 1 93 ? -2.913 7.245 23.108 1.00 94.06 93 LYS A CA 1
ATOM 753 C C . LYS A 1 93 ? -3.643 6.024 23.665 1.00 94.06 93 LYS A C 1
ATOM 755 O O . LYS A 1 93 ? -3.036 4.961 23.767 1.00 94.06 93 LYS A O 1
ATOM 760 N N . GLN A 1 94 ? -4.923 6.170 23.996 1.00 92.38 94 GLN A N 1
ATOM 761 C CA . GLN A 1 94 ? -5.795 5.079 24.423 1.00 92.38 94 GLN A CA 1
ATOM 762 C C . GLN A 1 94 ? -6.212 4.190 23.247 1.00 92.38 94 GLN A C 1
ATOM 764 O O . GLN A 1 94 ? -6.145 2.970 23.363 1.00 92.38 94 GLN A O 1
ATOM 769 N N . LEU A 1 95 ? -6.578 4.788 22.106 1.00 90.56 95 LEU A N 1
ATOM 770 C CA . LEU A 1 95 ? -6.973 4.050 20.900 1.00 90.56 95 LEU A CA 1
ATOM 771 C C . LEU A 1 95 ? -5.835 3.210 20.314 1.00 90.56 95 LEU A C 1
ATOM 773 O O . LEU A 1 95 ? -6.099 2.147 19.762 1.00 90.56 95 LEU A O 1
ATOM 777 N N . ARG A 1 96 ? -4.581 3.679 20.399 1.00 91.81 96 ARG A N 1
ATOM 778 C CA . ARG A 1 96 ? -3.396 2.965 19.881 1.00 91.81 96 ARG A CA 1
ATOM 779 C C . ARG A 1 96 ? -3.592 2.462 18.441 1.00 91.81 96 ARG A C 1
ATOM 781 O O . ARG A 1 96 ? -3.285 1.314 18.140 1.00 91.81 96 ARG A O 1
ATOM 788 N N . LEU A 1 97 ? -4.124 3.308 17.553 1.00 94.50 97 LEU A N 1
ATOM 789 C CA . LEU A 1 97 ? -4.369 2.917 16.163 1.00 94.50 97 LEU A CA 1
ATOM 790 C C . LEU A 1 97 ? -3.041 2.614 15.449 1.00 94.50 97 LEU A C 1
ATOM 792 O O . LEU A 1 97 ? -2.155 3.466 15.354 1.00 94.50 97 LEU A O 1
ATOM 796 N N . VAL A 1 98 ? -2.927 1.412 14.891 1.00 93.56 98 VAL A N 1
ATOM 797 C CA . VAL A 1 98 ? -1.748 0.952 14.149 1.00 93.56 98 VAL A CA 1
ATOM 798 C C . VAL A 1 98 ? -2.169 0.385 12.800 1.00 93.56 98 VAL A C 1
ATOM 800 O O . VAL A 1 98 ? -2.963 -0.549 12.727 1.00 93.56 98 VAL A O 1
ATOM 803 N N . GLY A 1 99 ? -1.590 0.918 11.723 1.00 93.31 99 GLY A N 1
ATOM 804 C CA . GLY A 1 99 ? -1.733 0.384 10.365 1.00 93.31 99 GLY A CA 1
ATOM 805 C C . GLY A 1 99 ? -0.726 -0.721 10.047 1.00 93.31 99 GLY A C 1
ATOM 806 O O . GLY A 1 99 ? 0.374 -0.758 10.601 1.00 93.31 99 GLY A O 1
ATOM 807 N N . ALA A 1 100 ? -1.076 -1.591 9.105 1.00 90.38 100 ALA A N 1
ATOM 808 C CA . ALA A 1 100 ? -0.242 -2.699 8.656 1.00 90.38 100 ALA A CA 1
ATOM 809 C C . ALA A 1 100 ? 0.998 -2.264 7.866 1.00 90.38 100 ALA A C 1
ATOM 811 O O . ALA A 1 100 ? 2.039 -2.931 7.876 1.00 90.38 100 ALA A O 1
ATOM 812 N N . GLY A 1 101 ? 0.895 -1.135 7.173 1.00 86.81 101 GLY A N 1
ATOM 813 C CA . GLY A 1 101 ? 1.994 -0.496 6.466 1.00 86.81 101 GLY A CA 1
ATOM 814 C C . GLY A 1 101 ? 1.788 1.009 6.385 1.00 86.81 101 GLY A C 1
ATOM 815 O O . GLY A 1 101 ? 0.659 1.494 6.428 1.00 86.81 101 GLY A O 1
ATOM 816 N N . ARG A 1 102 ? 2.886 1.751 6.259 1.00 89.06 102 ARG A N 1
ATOM 817 C CA . ARG A 1 102 ? 2.832 3.165 5.884 1.00 89.06 102 ARG A CA 1
ATOM 818 C C . ARG A 1 102 ? 2.670 3.253 4.366 1.00 89.06 102 ARG A C 1
ATOM 820 O O . ARG A 1 102 ? 3.262 2.457 3.644 1.00 89.06 102 ARG A O 1
ATOM 827 N N . THR A 1 103 ? 1.887 4.218 3.908 1.00 87.69 103 THR A N 1
ATOM 828 C CA . THR A 1 103 ? 1.849 4.647 2.508 1.00 87.69 103 THR A CA 1
ATOM 829 C C . THR A 1 103 ? 2.230 6.118 2.454 1.00 87.69 103 THR A C 1
ATOM 831 O O . THR A 1 103 ? 1.783 6.901 3.301 1.00 87.69 103 THR A O 1
ATOM 834 N N . ASP A 1 104 ? 3.058 6.475 1.479 1.00 87.12 104 ASP A N 1
ATOM 835 C CA . ASP A 1 104 ? 3.479 7.856 1.259 1.00 87.12 104 ASP A CA 1
ATOM 836 C C . ASP A 1 104 ? 2.323 8.693 0.685 1.00 87.12 104 ASP A C 1
ATOM 838 O O . ASP A 1 104 ? 1.277 8.165 0.286 1.00 87.12 104 ASP A O 1
ATOM 842 N N . ALA A 1 105 ? 2.488 10.016 0.670 1.00 87.38 105 ALA A N 1
ATOM 843 C CA . ALA A 1 105 ? 1.518 10.912 0.051 1.00 87.38 105 ALA A CA 1
ATOM 844 C C . ALA A 1 105 ? 1.310 10.544 -1.430 1.00 87.38 105 ALA A C 1
ATOM 846 O O . ALA A 1 105 ? 2.254 10.219 -2.148 1.00 87.38 105 ALA A O 1
ATOM 847 N N . GLY A 1 106 ? 0.053 10.549 -1.873 1.00 86.81 106 GLY A N 1
ATOM 848 C CA . GLY A 1 106 ? -0.328 10.169 -3.235 1.00 86.81 106 GLY A CA 1
ATOM 849 C C . GLY A 1 106 ? -0.443 8.661 -3.502 1.00 86.81 106 GLY A C 1
ATOM 850 O O . GLY A 1 106 ? -1.033 8.304 -4.514 1.00 86.81 106 GLY A O 1
ATOM 851 N N . VAL A 1 107 ? 0.044 7.779 -2.617 1.00 90.31 107 VAL A N 1
ATOM 852 C CA . VAL A 1 107 ? -0.079 6.314 -2.776 1.00 90.31 107 VAL A CA 1
ATOM 853 C C . VAL A 1 107 ? -1.445 5.836 -2.307 1.00 90.31 107 VAL A C 1
ATOM 855 O O . VAL A 1 107 ? -1.826 6.114 -1.169 1.00 90.31 107 VAL A O 1
ATOM 858 N N . HIS A 1 108 ? -2.157 5.061 -3.126 1.00 89.81 108 HIS A N 1
ATOM 859 C CA . HIS A 1 108 ? -3.491 4.539 -2.809 1.00 89.81 108 HIS A CA 1
ATOM 860 C C . HIS A 1 108 ? -3.448 3.282 -1.929 1.00 89.81 108 HIS A C 1
ATOM 862 O O . HIS A 1 108 ? -2.439 2.578 -1.842 1.00 89.81 108 HIS A O 1
ATOM 868 N N . ALA A 1 109 ? -4.576 2.951 -1.298 1.00 89.94 109 ALA A N 1
ATOM 869 C CA . ALA A 1 109 ? -4.749 1.656 -0.650 1.00 89.94 109 ALA A CA 1
ATOM 870 C C . ALA A 1 109 ? -6.182 1.139 -0.779 1.00 89.94 109 ALA A C 1
ATOM 872 O O . ALA A 1 109 ? -7.144 1.813 -0.409 1.00 89.94 109 ALA A O 1
ATOM 873 N N . TRP A 1 110 ? -6.313 -0.087 -1.265 1.00 88.56 110 TRP A N 1
ATOM 874 C CA . TRP A 1 110 ? -7.561 -0.832 -1.349 1.00 88.56 110 TRP A CA 1
ATOM 875 C C . TRP A 1 110 ? -7.752 -1.825 -0.195 1.00 88.56 110 TRP A C 1
ATOM 877 O O . TRP A 1 110 ? -8.885 -2.090 0.219 1.00 88.56 110 TRP A O 1
ATOM 887 N N . GLY A 1 111 ? -6.647 -2.384 0.296 1.00 87.88 111 GLY A N 1
ATOM 888 C CA . GLY A 1 111 ? -6.633 -3.423 1.324 1.00 87.88 111 GLY A CA 1
ATOM 889 C C . GLY A 1 111 ? -5.752 -3.072 2.510 1.00 87.88 111 GLY A C 1
ATOM 890 O O . GLY A 1 111 ? -5.132 -3.963 3.080 1.00 87.88 111 GLY A O 1
ATOM 891 N N . GLN A 1 112 ? -5.664 -1.787 2.873 1.00 92.31 112 GLN A N 1
ATOM 892 C CA . GLN A 1 112 ? -4.989 -1.402 4.110 1.00 92.31 112 GLN A CA 1
ATOM 893 C C . GLN A 1 112 ? -5.720 -2.027 5.299 1.00 92.31 112 GLN A C 1
ATOM 895 O O . GLN A 1 112 ? -6.949 -1.993 5.365 1.00 92.31 112 GLN A O 1
ATOM 900 N N . VAL A 1 113 ? -4.956 -2.540 6.256 1.00 94.94 113 VAL A N 1
ATOM 901 C CA . VAL A 1 113 ? -5.487 -3.076 7.509 1.00 94.94 113 VAL A CA 1
ATOM 902 C C . VAL A 1 113 ? -4.964 -2.232 8.657 1.00 94.94 113 VAL A C 1
ATOM 904 O O . VAL A 1 113 ? -3.791 -1.862 8.674 1.00 94.94 113 VAL A O 1
ATOM 907 N N . ALA A 1 114 ? -5.820 -1.900 9.614 1.00 95.62 114 ALA A N 1
ATOM 908 C CA . ALA A 1 114 ? -5.415 -1.222 10.838 1.00 95.62 114 ALA A CA 1
ATOM 909 C C . ALA A 1 114 ? -6.101 -1.848 12.045 1.00 95.62 114 ALA A C 1
ATOM 911 O O . ALA A 1 114 ? -7.194 -2.381 11.897 1.00 95.62 114 ALA A O 1
ATOM 912 N N . HIS A 1 115 ? -5.487 -1.760 13.223 1.00 94.56 115 HIS A N 1
ATOM 913 C CA . HIS A 1 115 ? -6.136 -2.138 14.474 1.00 94.56 115 HIS A CA 1
ATOM 914 C C . HIS A 1 115 ? -6.105 -1.022 15.503 1.00 94.56 115 HIS A C 1
ATOM 916 O O . HIS A 1 115 ? -5.196 -0.197 15.480 1.00 94.56 115 HIS A O 1
ATOM 922 N N . PHE A 1 116 ? -7.090 -1.012 16.395 1.00 93.81 116 PHE A N 1
ATOM 923 C CA . PHE A 1 116 ? -7.148 -0.119 17.549 1.00 93.81 116 PHE A CA 1
ATOM 924 C C . PHE A 1 116 ? -7.716 -0.859 18.759 1.00 93.81 116 PHE A C 1
ATOM 926 O O . PHE A 1 116 ? -8.326 -1.921 18.610 1.00 93.81 116 PHE A O 1
ATOM 933 N N . ILE A 1 117 ? -7.499 -0.285 19.941 1.00 88.88 117 ILE A N 1
ATOM 934 C CA . ILE A 1 117 ? -7.859 -0.879 21.223 1.00 88.88 117 ILE A CA 1
ATOM 935 C C . ILE A 1 117 ? -8.982 -0.092 21.900 1.00 88.88 117 ILE A C 1
ATOM 937 O O . ILE A 1 117 ? -8.997 1.141 21.881 1.00 88.88 117 ILE A O 1
ATOM 941 N N . THR A 1 118 ? -9.913 -0.813 22.528 1.00 87.06 118 THR A N 1
ATOM 942 C CA . THR A 1 118 ? -10.916 -0.245 23.441 1.00 87.06 118 THR A CA 1
ATOM 943 C C . THR A 1 118 ? -10.886 -0.939 24.808 1.00 87.06 118 THR A C 1
ATOM 945 O O . THR A 1 118 ? -10.623 -2.141 24.881 1.00 87.06 118 THR A O 1
ATOM 948 N N . PRO A 1 119 ? -11.184 -0.215 25.907 1.00 86.81 119 PRO A N 1
ATOM 949 C CA . PRO A 1 119 ? -11.310 -0.794 27.246 1.00 86.81 119 PRO A CA 1
ATOM 950 C C . PRO A 1 119 ? -12.692 -1.427 27.495 1.00 86.81 119 PRO A C 1
ATOM 952 O O . PRO A 1 119 ? -12.995 -1.838 28.608 1.00 86.81 119 PRO A O 1
ATOM 955 N N . PHE A 1 120 ? -13.549 -1.461 26.476 1.00 85.69 120 PHE A N 1
ATOM 956 C CA . PHE A 1 120 ? -14.906 -1.993 26.522 1.00 85.69 120 PHE A CA 1
ATOM 957 C C . PHE A 1 120 ? -15.195 -2.828 25.274 1.00 85.69 120 PHE A C 1
ATOM 959 O O . PHE A 1 120 ? -14.513 -2.699 24.250 1.00 85.69 120 PHE A O 1
ATOM 966 N N . ASN A 1 121 ? -16.237 -3.651 25.365 1.00 81.94 121 ASN A N 1
ATOM 967 C CA . ASN A 1 121 ? -16.743 -4.471 24.271 1.00 81.94 121 ASN A CA 1
ATOM 968 C C . ASN A 1 121 ? -17.896 -3.771 23.549 1.00 81.94 121 ASN A C 1
ATOM 970 O O . ASN A 1 121 ? -18.607 -2.958 24.135 1.00 81.94 121 ASN A O 1
ATOM 974 N N . TYR A 1 122 ? -18.072 -4.103 22.272 1.00 84.56 122 TYR A N 1
ATOM 975 C CA . TYR A 1 122 ? -19.275 -3.756 21.523 1.00 84.56 122 TYR A CA 1
ATOM 976 C C . TYR A 1 122 ? -20.167 -4.987 21.441 1.00 84.56 122 TYR A C 1
ATOM 978 O O . TYR A 1 122 ? -19.680 -6.061 21.094 1.00 84.56 122 TYR A O 1
ATOM 986 N N . ASP A 1 123 ? -21.466 -4.808 21.655 1.00 85.31 123 ASP A N 1
ATOM 987 C CA . ASP A 1 123 ? -22.453 -5.865 21.399 1.00 85.31 123 ASP A CA 1
ATOM 988 C C . ASP A 1 123 ? -22.712 -6.040 19.892 1.00 85.31 123 ASP A C 1
ATOM 990 O O . ASP A 1 123 ? -23.124 -7.097 19.424 1.00 85.31 123 ASP A O 1
ATOM 994 N N . CYS A 1 124 ? -22.478 -4.977 19.116 1.00 89.06 124 CYS A N 1
ATOM 995 C CA . CYS A 1 124 ? -22.803 -4.869 17.698 1.00 89.06 124 CYS A CA 1
ATOM 996 C C . CYS A 1 124 ? -21.859 -3.856 17.027 1.00 89.06 124 CYS A C 1
ATOM 998 O O . CYS A 1 124 ? -21.659 -2.745 17.529 1.00 89.06 124 CYS A O 1
ATOM 1000 N N . LEU A 1 125 ? -21.265 -4.227 15.887 1.00 88.25 125 LEU A N 1
ATOM 1001 C CA . LEU A 1 125 ? -20.260 -3.400 15.204 1.00 88.25 125 LEU A CA 1
ATOM 1002 C C . LEU A 1 125 ? -20.847 -2.486 14.117 1.00 88.25 125 LEU A C 1
ATOM 1004 O O . LEU A 1 125 ? -20.188 -1.548 13.668 1.00 88.25 125 LEU A O 1
ATOM 1008 N N . GLU A 1 126 ? -22.097 -2.698 13.710 1.00 91.12 126 GLU A N 1
ATOM 1009 C CA . GLU A 1 126 ? -22.778 -1.939 12.660 1.00 91.12 126 GLU A CA 1
ATOM 1010 C C . GLU A 1 126 ? -22.856 -0.440 12.969 1.00 91.12 126 GLU A C 1
ATOM 1012 O O . GLU A 1 126 ? -22.726 0.388 12.063 1.00 91.12 126 GLU A O 1
ATOM 1017 N N . SER A 1 127 ? -23.075 -0.081 14.238 1.00 91.00 127 SER A N 1
ATOM 1018 C CA . SER A 1 127 ? -23.226 1.315 14.664 1.00 91.00 127 SER A CA 1
ATOM 1019 C C . SER A 1 127 ? -21.916 2.096 14.526 1.00 91.00 127 SER A C 1
ATOM 1021 O O . SER A 1 127 ? -21.877 3.129 13.854 1.00 91.00 127 SER A O 1
ATOM 1023 N N . ILE A 1 128 ? -20.815 1.567 15.076 1.00 92.00 128 ILE A N 1
ATOM 1024 C CA . ILE A 1 128 ? -19.487 2.181 14.938 1.00 92.00 128 ILE A CA 1
ATOM 1025 C C . ILE A 1 128 ? -19.026 2.191 13.478 1.00 92.00 128 ILE A C 1
ATOM 1027 O O . ILE A 1 128 ? -18.476 3.194 13.024 1.00 92.00 128 ILE A O 1
ATOM 1031 N N . HIS A 1 129 ? -19.301 1.131 12.713 1.00 92.50 129 HIS A N 1
ATOM 1032 C CA . HIS A 1 129 ? -18.965 1.087 11.293 1.00 92.50 129 HIS A CA 1
ATOM 1033 C C . HIS A 1 129 ? -19.662 2.208 10.507 1.00 92.50 129 HIS A C 1
ATOM 1035 O O . HIS A 1 129 ? -19.023 2.933 9.737 1.00 92.50 129 HIS A O 1
ATOM 1041 N N . ALA A 1 130 ? -20.969 2.390 10.722 1.00 92.12 130 ALA A N 1
ATOM 1042 C CA . ALA A 1 130 ? -21.733 3.459 10.090 1.00 92.12 130 ALA A CA 1
ATOM 1043 C C . ALA A 1 130 ? -21.244 4.848 10.535 1.00 92.12 130 ALA A C 1
ATOM 1045 O O . ALA A 1 130 ? -21.073 5.730 9.694 1.00 92.12 130 ALA A O 1
ATOM 1046 N N . ALA A 1 131 ? -20.966 5.032 11.830 1.00 94.44 131 ALA A N 1
ATOM 1047 C CA . ALA A 1 131 ? -20.467 6.293 12.370 1.00 94.44 131 ALA A CA 1
ATOM 1048 C C . ALA A 1 131 ? -19.090 6.672 11.800 1.00 94.44 131 ALA A C 1
ATOM 1050 O O . ALA A 1 131 ? -18.895 7.821 11.405 1.00 94.44 131 ALA A O 1
ATOM 1051 N N . LEU A 1 132 ? -18.160 5.715 11.681 1.00 93.44 132 LEU A N 1
ATOM 1052 C CA . LEU A 1 132 ? -16.850 5.935 11.059 1.00 93.44 132 LEU A CA 1
ATOM 1053 C C . LEU A 1 132 ? -17.004 6.444 9.625 1.00 93.44 132 LEU A C 1
ATOM 1055 O O . LEU A 1 132 ? -16.490 7.506 9.287 1.00 93.44 132 LEU A O 1
ATOM 1059 N N . ASN A 1 133 ? -17.765 5.731 8.794 1.00 91.88 133 ASN A N 1
ATOM 1060 C CA . ASN A 1 133 ? -17.975 6.126 7.399 1.00 91.88 133 ASN A CA 1
ATOM 1061 C C . ASN A 1 133 ? -18.797 7.416 7.236 1.00 91.88 133 ASN A C 1
ATOM 1063 O O . ASN A 1 133 ? -18.680 8.068 6.200 1.00 91.88 133 ASN A O 1
ATOM 1067 N N . GLY A 1 134 ? -19.613 7.785 8.227 1.00 94.50 134 GLY A N 1
ATOM 1068 C CA . GLY A 1 134 ? -20.340 9.057 8.252 1.00 94.50 134 GLY A CA 1
ATOM 1069 C C . GLY A 1 134 ? -19.476 10.260 8.644 1.00 94.50 134 GLY A C 1
ATOM 1070 O O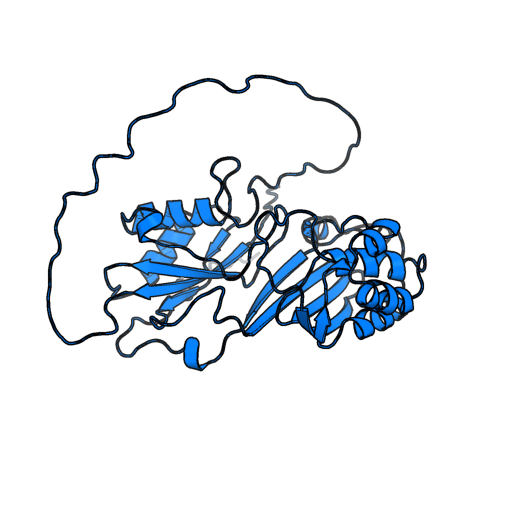 . GLY A 1 134 ? -19.766 11.376 8.223 1.00 94.50 134 GLY A O 1
ATOM 1071 N N . LEU A 1 135 ? -18.419 10.045 9.436 1.00 95.06 135 LEU A N 1
ATOM 1072 C CA . LEU A 1 135 ? -17.489 11.094 9.872 1.00 95.06 135 LEU A CA 1
ATOM 1073 C C . LEU A 1 135 ? -16.281 11.258 8.942 1.00 95.06 135 LEU A C 1
ATOM 1075 O O . LEU A 1 135 ? -15.694 12.338 8.888 1.00 95.06 135 LEU A O 1
ATOM 1079 N N . LEU A 1 136 ? -15.885 10.193 8.246 1.00 91.38 136 LEU A N 1
ATOM 1080 C CA . LEU A 1 136 ? -14.738 10.206 7.346 1.00 91.38 136 LEU A CA 1
ATOM 1081 C C . LEU A 1 136 ? -15.057 10.927 6.024 1.00 91.38 136 LEU A C 1
ATOM 1083 O O . LEU A 1 136 ? -16.156 10.782 5.477 1.00 91.38 136 LEU A O 1
ATOM 1087 N N . PRO A 1 137 ? -14.080 11.656 5.454 1.00 89.50 137 PRO A N 1
ATOM 1088 C CA . PRO A 1 137 ? -14.247 12.301 4.157 1.00 89.50 137 PRO A CA 1
ATOM 1089 C C . PRO A 1 137 ? -14.459 11.250 3.059 1.00 89.50 137 PRO A C 1
ATOM 1091 O O . PRO A 1 137 ? -14.162 10.068 3.248 1.00 89.50 137 PRO A O 1
ATOM 1094 N N . SER A 1 138 ? -15.024 11.650 1.916 1.00 86.19 138 SER A N 1
ATOM 1095 C CA . SER A 1 138 ? -15.523 10.721 0.887 1.00 86.19 138 SER A CA 1
ATOM 1096 C C . SER A 1 138 ? -14.479 9.745 0.331 1.00 86.19 138 SER A C 1
ATOM 1098 O O . SER A 1 138 ? -14.801 8.634 -0.095 1.00 86.19 138 SER A O 1
ATOM 1100 N N . GLU A 1 139 ? -13.226 10.170 0.414 1.00 83.81 139 GLU A N 1
ATOM 1101 C CA . GLU A 1 139 ? -12.026 9.522 -0.061 1.00 83.81 139 GLU A CA 1
ATOM 1102 C C . GLU A 1 139 ? -11.570 8.373 0.838 1.00 83.81 139 GLU A C 1
ATOM 1104 O O . GLU A 1 139 ? -10.800 7.540 0.373 1.00 83.81 139 GLU A O 1
ATOM 1109 N N . ILE A 1 140 ? -12.019 8.305 2.098 1.00 88.38 140 ILE A N 1
ATOM 1110 C CA . ILE A 1 140 ? -11.606 7.291 3.076 1.00 88.38 140 ILE A CA 1
ATOM 1111 C C . ILE A 1 140 ? -12.828 6.480 3.491 1.00 88.38 140 ILE A C 1
ATOM 1113 O O . ILE A 1 140 ? -13.814 7.016 3.997 1.00 88.38 140 ILE A O 1
ATOM 1117 N N . ARG A 1 141 ? -12.781 5.167 3.276 1.00 91.50 141 ARG A N 1
ATOM 1118 C CA . ARG A 1 141 ? -13.874 4.254 3.611 1.00 91.50 141 ARG A CA 1
ATOM 1119 C C . ARG A 1 141 ? -13.374 3.073 4.420 1.00 91.50 141 ARG A C 1
ATOM 1121 O O . ARG A 1 141 ? -12.474 2.354 3.993 1.00 91.50 141 ARG A O 1
ATOM 1128 N N . VAL A 1 142 ? -14.016 2.840 5.557 1.00 91.81 142 VAL A N 1
ATOM 1129 C CA . VAL A 1 142 ? -13.922 1.572 6.278 1.00 91.81 142 VAL A CA 1
ATOM 1130 C C . VAL A 1 142 ? -14.841 0.591 5.558 1.00 91.81 142 VAL A C 1
ATOM 1132 O O . VAL A 1 142 ? -16.011 0.893 5.340 1.00 91.81 142 VAL A O 1
ATOM 1135 N N . ARG A 1 143 ? -14.301 -0.531 5.081 1.00 89.50 143 ARG A N 1
ATOM 1136 C CA . ARG A 1 143 ? -15.098 -1.555 4.374 1.00 89.50 143 ARG A CA 1
ATOM 1137 C C . ARG A 1 143 ? -15.637 -2.625 5.301 1.00 89.50 143 ARG A C 1
ATOM 1139 O O . ARG A 1 143 ? -16.629 -3.271 4.989 1.00 89.50 143 ARG A O 1
ATOM 1146 N N . GLU A 1 144 ? -14.892 -2.869 6.360 1.00 90.19 144 GLU A N 1
ATOM 1147 C CA . GLU A 1 144 ? -15.110 -3.963 7.277 1.00 90.19 144 GLU A CA 1
ATOM 1148 C C . GLU A 1 144 ? -14.559 -3.542 8.629 1.00 90.19 144 GLU A C 1
ATOM 1150 O O . GLU A 1 144 ? -13.462 -2.971 8.706 1.00 90.19 144 GLU A O 1
ATOM 1155 N N . ILE A 1 145 ? -15.328 -3.839 9.669 1.00 92.12 145 ILE A N 1
ATOM 1156 C CA . ILE A 1 145 ? -14.850 -3.851 11.040 1.00 92.12 145 ILE A CA 1
ATOM 1157 C C . ILE A 1 145 ? -15.124 -5.221 11.652 1.00 92.12 145 ILE A C 1
ATOM 1159 O O . ILE A 1 145 ? -16.235 -5.738 11.535 1.00 92.12 145 ILE A O 1
ATOM 1163 N N . SER A 1 146 ? -14.126 -5.815 12.294 1.00 88.94 146 SER A N 1
ATOM 1164 C CA . SER A 1 146 ? -14.285 -7.105 12.968 1.00 88.94 146 SER A CA 1
ATOM 1165 C C . SER A 1 146 ? -13.560 -7.117 14.309 1.00 88.94 146 SER A C 1
ATOM 1167 O O . SER A 1 146 ? -12.591 -6.373 14.474 1.00 88.94 146 SER A O 1
ATOM 1169 N N . PRO A 1 147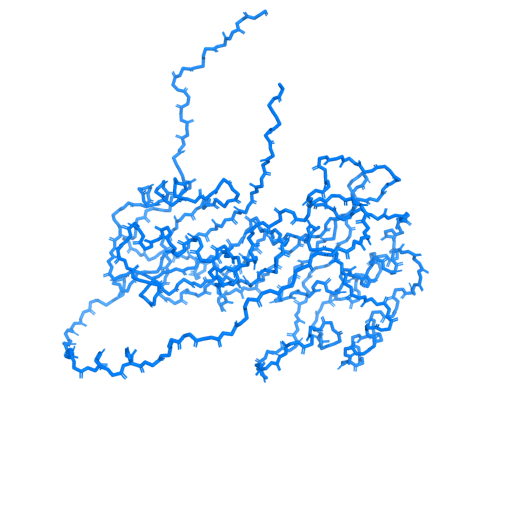 ? -13.992 -7.951 15.268 1.00 88.88 147 PRO A N 1
ATOM 1170 C CA . PRO A 1 147 ? -13.151 -8.294 16.408 1.00 88.88 147 PRO A CA 1
ATOM 1171 C C . PRO A 1 147 ? -11.858 -8.975 15.929 1.00 88.88 147 PRO A C 1
ATOM 1173 O O . PRO A 1 147 ? -11.827 -9.607 14.869 1.00 88.88 147 PRO A O 1
ATOM 1176 N N . ALA A 1 148 ? -10.801 -8.859 16.720 1.00 85.25 148 ALA A N 1
ATOM 1177 C CA . ALA A 1 148 ? -9.532 -9.545 16.533 1.00 85.25 148 ALA A CA 1
ATOM 1178 C C . ALA A 1 148 ? -9.033 -10.099 17.870 1.00 85.25 148 ALA A C 1
ATOM 1180 O O . ALA A 1 148 ? -9.398 -9.594 18.937 1.00 85.25 148 ALA A O 1
ATOM 1181 N N . CYS A 1 149 ? -8.209 -11.145 17.813 1.00 83.31 149 CYS A N 1
ATOM 1182 C CA . CYS A 1 149 ? -7.606 -11.705 19.014 1.00 83.31 149 CYS A CA 1
ATOM 1183 C C . CYS A 1 149 ? -6.632 -10.700 19.669 1.00 83.31 149 CYS A C 1
ATOM 1185 O O . CYS A 1 149 ? -6.078 -9.841 18.972 1.00 83.31 149 CYS A O 1
ATOM 1187 N N . PRO A 1 150 ? -6.403 -10.779 20.993 1.00 83.44 150 PRO A N 1
ATOM 1188 C CA . PRO A 1 150 ? -5.471 -9.891 21.696 1.00 83.44 150 PRO A CA 1
ATOM 1189 C C . PRO A 1 150 ? -4.040 -9.901 21.140 1.00 83.44 150 PRO A C 1
ATOM 1191 O O . PRO A 1 150 ? -3.336 -8.897 21.219 1.00 83.44 150 PRO A O 1
ATOM 1194 N N . GLU A 1 151 ? -3.615 -11.023 20.562 1.00 88.38 151 GLU A N 1
ATOM 1195 C CA . GLU A 1 151 ? -2.286 -11.230 19.984 1.00 88.38 151 GLU A CA 1
ATOM 1196 C C . GLU A 1 151 ? -2.157 -10.649 18.568 1.00 88.38 151 GLU A C 1
ATOM 1198 O O . GLU A 1 151 ? -1.049 -10.558 18.029 1.00 88.38 151 GLU A O 1
ATOM 1203 N N . PHE A 1 152 ? -3.271 -10.261 17.937 1.00 89.38 152 PHE A N 1
ATOM 1204 C CA . PHE A 1 152 ? -3.251 -9.695 16.598 1.00 89.38 152 PHE A CA 1
ATOM 1205 C C . PHE A 1 152 ? -2.498 -8.363 16.594 1.00 89.38 152 PHE A C 1
ATOM 1207 O O . PHE A 1 152 ? -2.772 -7.456 17.373 1.00 89.38 152 PHE A O 1
ATOM 1214 N N . HIS A 1 153 ? -1.591 -8.186 15.639 1.00 92.50 153 HIS A N 1
ATOM 1215 C CA . HIS A 1 153 ? -0.952 -6.903 15.406 1.00 92.50 153 HIS A CA 1
ATOM 1216 C C . HIS A 1 153 ? -0.905 -6.600 13.915 1.00 92.50 153 HIS A C 1
ATOM 1218 O O . HIS A 1 153 ? -0.137 -7.211 13.168 1.00 92.50 153 HIS A O 1
ATOM 1224 N N . ALA A 1 154 ? -1.652 -5.577 13.484 1.00 90.12 154 ALA A N 1
ATOM 1225 C CA . ALA A 1 154 ? -1.815 -5.232 12.067 1.00 90.12 154 ALA A CA 1
ATOM 1226 C C . ALA A 1 154 ? -0.492 -5.175 11.284 1.00 90.12 154 ALA A C 1
ATOM 1228 O O . ALA A 1 154 ? -0.459 -5.587 10.132 1.00 90.12 154 ALA A O 1
ATOM 1229 N N . ARG A 1 155 ? 0.604 -4.698 11.888 1.00 90.62 155 ARG A N 1
ATOM 1230 C CA . ARG A 1 155 ? 1.924 -4.633 11.234 1.00 90.62 155 ARG A CA 1
ATOM 1231 C C . ARG A 1 155 ? 2.769 -5.901 11.369 1.00 90.62 155 ARG A C 1
ATOM 1233 O O . ARG A 1 155 ? 3.564 -6.174 10.476 1.00 90.62 155 ARG A O 1
ATOM 1240 N N . PHE A 1 156 ? 2.683 -6.598 12.501 1.00 91.69 156 PHE A N 1
ATOM 1241 C CA . PHE A 1 156 ? 3.674 -7.619 12.879 1.00 91.69 156 PHE A CA 1
ATOM 1242 C C . PHE A 1 156 ? 3.166 -9.037 12.641 1.00 91.69 156 PHE A C 1
ATOM 1244 O O . PHE A 1 156 ? 3.967 -9.918 12.369 1.00 91.69 156 PHE A O 1
ATOM 1251 N N . SER A 1 157 ? 1.849 -9.238 12.640 1.00 92.75 157 SER A N 1
ATOM 1252 C CA . SER A 1 157 ? 1.225 -10.501 12.243 1.00 92.75 157 SER A CA 1
ATOM 1253 C C . SER A 1 157 ? 1.139 -10.669 10.718 1.00 92.75 157 SER A C 1
ATOM 1255 O O . SER A 1 157 ? 0.642 -11.685 10.243 1.00 92.75 157 SER A O 1
ATOM 1257 N N . THR A 1 158 ? 1.552 -9.663 9.934 1.00 93.31 158 THR A N 1
ATOM 1258 C CA . THR A 1 158 ? 1.500 -9.709 8.467 1.00 93.31 158 THR A CA 1
ATOM 1259 C C . THR A 1 158 ? 2.436 -10.782 7.916 1.00 93.31 158 THR A C 1
ATOM 1261 O O . THR A 1 158 ? 3.631 -10.753 8.198 1.00 93.31 158 THR A O 1
ATOM 1264 N N . ILE A 1 159 ? 1.908 -11.644 7.049 1.00 95.75 159 ILE A N 1
ATOM 1265 C CA . ILE A 1 159 ? 2.677 -12.617 6.262 1.00 95.75 159 ILE A CA 1
ATOM 1266 C C . ILE A 1 159 ? 3.198 -11.959 4.982 1.00 95.75 159 ILE A C 1
ATOM 1268 O O . ILE A 1 159 ? 4.390 -12.012 4.686 1.00 95.75 159 ILE A O 1
ATOM 1272 N N . SER A 1 160 ? 2.315 -11.288 4.239 1.00 96.06 160 SER A N 1
ATOM 1273 C CA . SER A 1 160 ? 2.671 -10.615 2.990 1.00 96.06 160 SER A CA 1
ATOM 1274 C C . SER A 1 160 ? 1.782 -9.415 2.694 1.00 96.06 160 SER A C 1
ATOM 1276 O O . SER A 1 160 ? 0.742 -9.191 3.322 1.00 96.06 160 SER A O 1
ATOM 1278 N N . LYS A 1 161 ? 2.224 -8.602 1.739 1.00 95.06 161 LYS A N 1
ATOM 1279 C CA . LYS A 1 161 ? 1.453 -7.494 1.177 1.00 95.06 161 LYS A CA 1
ATOM 1280 C C . LYS A 1 161 ? 1.483 -7.586 -0.339 1.00 95.06 161 LYS A C 1
ATOM 1282 O O . LYS A 1 161 ? 2.556 -7.788 -0.902 1.00 95.06 161 LYS A O 1
ATOM 1287 N N . LEU A 1 162 ? 0.329 -7.382 -0.968 1.00 95.00 162 LEU A N 1
ATOM 1288 C CA . LEU A 1 162 ? 0.186 -7.306 -2.418 1.00 95.00 162 LEU A CA 1
ATOM 1289 C C . LEU A 1 162 ? 0.081 -5.842 -2.841 1.00 95.00 162 LEU A C 1
ATOM 1291 O O . LEU A 1 162 ? -0.793 -5.115 -2.363 1.00 95.00 162 LEU A O 1
ATOM 1295 N N . TYR A 1 163 ? 0.935 -5.422 -3.764 1.00 94.94 163 TYR A N 1
ATOM 1296 C CA . TYR A 1 163 ? 0.913 -4.092 -4.358 1.00 94.94 163 TYR A CA 1
ATOM 1297 C C . TYR A 1 163 ? 0.657 -4.179 -5.856 1.00 94.94 163 TYR A C 1
ATOM 1299 O O . TYR A 1 163 ? 1.187 -5.056 -6.536 1.00 94.94 163 TYR A O 1
ATOM 1307 N N . HIS A 1 164 ? -0.110 -3.218 -6.367 1.00 95.00 164 HIS A N 1
ATOM 1308 C CA . HIS A 1 164 ? -0.214 -2.946 -7.796 1.00 95.00 164 HIS A CA 1
ATOM 1309 C C . HIS A 1 164 ? 0.409 -1.596 -8.105 1.00 95.00 164 HIS A C 1
ATOM 1311 O O . HIS A 1 164 ? 0.150 -0.622 -7.400 1.00 95.00 164 HIS A O 1
ATOM 1317 N N . TYR A 1 165 ? 1.177 -1.529 -9.184 1.00 95.81 165 TYR A N 1
ATOM 1318 C CA . TYR A 1 165 ? 1.563 -0.279 -9.812 1.00 95.81 165 TYR A CA 1
ATOM 1319 C C . TYR A 1 165 ? 1.063 -0.258 -11.252 1.00 95.81 165 TYR A C 1
ATOM 1321 O O . TYR A 1 165 ? 1.359 -1.172 -12.020 1.00 95.81 165 TYR A O 1
ATOM 1329 N N . LYS A 1 166 ? 0.297 0.768 -11.624 1.00 96.25 166 LYS A N 1
ATOM 1330 C CA . LYS A 1 166 ? -0.246 0.901 -12.980 1.00 96.25 166 LYS A CA 1
ATOM 1331 C C . LYS A 1 166 ? 0.542 1.916 -13.791 1.00 96.25 166 LYS A C 1
ATOM 1333 O O . LYS A 1 166 ? 0.749 3.045 -13.347 1.00 96.25 166 LYS A O 1
ATOM 1338 N N . ILE A 1 167 ? 0.921 1.514 -14.997 1.00 96.31 167 ILE A N 1
ATOM 1339 C CA . ILE A 1 167 ? 1.553 2.360 -16.004 1.00 96.31 167 ILE A CA 1
ATOM 1340 C C . ILE A 1 167 ? 0.619 2.407 -17.208 1.00 96.31 167 ILE A C 1
ATOM 1342 O O . ILE A 1 167 ? 0.290 1.370 -17.772 1.00 96.31 167 ILE A O 1
ATOM 1346 N N . TYR A 1 168 ? 0.183 3.595 -17.598 1.00 96.75 168 TYR A N 1
ATOM 1347 C CA . TYR A 1 168 ? -0.539 3.813 -18.842 1.00 96.75 168 TYR A CA 1
ATOM 1348 C C . TYR A 1 168 ? 0.488 3.934 -19.975 1.00 96.75 168 TYR A C 1
ATOM 1350 O O . TYR A 1 168 ? 1.310 4.852 -19.968 1.00 96.75 168 TYR A O 1
ATOM 1358 N N . ASN A 1 169 ? 0.474 2.978 -20.900 1.00 94.69 169 ASN A N 1
ATOM 1359 C CA . ASN A 1 169 ? 1.480 2.759 -21.936 1.00 94.69 169 ASN A CA 1
ATOM 1360 C C . ASN A 1 169 ? 0.911 3.029 -23.339 1.00 94.69 169 ASN A C 1
ATOM 1362 O O . ASN A 1 169 ? 0.909 2.159 -24.208 1.00 94.69 169 ASN A O 1
ATOM 1366 N N . ASP A 1 170 ? 0.413 4.245 -23.549 1.00 92.44 170 ASP A N 1
ATOM 1367 C CA . ASP A 1 170 ? -0.030 4.731 -24.856 1.00 92.44 170 ASP A CA 1
ATOM 1368 C C . ASP A 1 170 ? 0.283 6.227 -24.994 1.00 92.44 170 ASP A C 1
ATOM 1370 O O . ASP A 1 170 ? 0.505 6.921 -24.001 1.00 92.44 170 ASP A O 1
ATOM 1374 N N . LEU A 1 171 ? 0.280 6.735 -26.224 1.00 90.44 171 LEU A N 1
ATOM 1375 C CA . LEU A 1 171 ? 0.572 8.127 -26.556 1.00 90.44 171 LEU A CA 1
ATOM 1376 C C . LEU A 1 171 ? -0.415 9.096 -25.898 1.00 90.44 171 LEU A C 1
ATOM 1378 O O . LEU A 1 171 ? -0.019 10.168 -25.441 1.00 90.44 171 LEU A O 1
ATOM 1382 N N . ILE A 1 172 ? -1.695 8.721 -25.841 1.00 91.56 172 ILE A N 1
ATOM 1383 C CA . ILE A 1 172 ? -2.773 9.566 -25.323 1.00 91.56 172 ILE A CA 1
ATOM 1384 C C . ILE A 1 172 ? -3.400 8.887 -24.110 1.00 91.56 172 ILE A C 1
ATOM 1386 O O . ILE A 1 172 ? -4.000 7.818 -24.220 1.00 91.56 172 ILE A O 1
ATOM 1390 N N . MET A 1 173 ? -3.271 9.525 -22.947 1.00 92.94 173 MET A N 1
ATOM 1391 C CA . MET A 1 173 ? -3.822 9.009 -21.700 1.00 92.94 173 MET A CA 1
ATOM 1392 C C . MET A 1 173 ? -5.337 9.205 -21.617 1.00 92.94 173 MET A C 1
ATOM 1394 O O . MET A 1 173 ? -5.833 10.318 -21.802 1.00 92.94 173 MET A O 1
ATOM 1398 N N . ASP A 1 174 ? -6.060 8.152 -21.231 1.00 90.50 174 ASP A N 1
ATOM 1399 C CA . ASP A 1 174 ? -7.439 8.276 -20.763 1.00 90.50 174 ASP A CA 1
ATOM 1400 C C . ASP A 1 174 ? -7.486 9.174 -19.504 1.00 90.50 174 ASP A C 1
ATOM 1402 O O . ASP A 1 174 ? -6.898 8.822 -18.468 1.00 90.50 174 ASP A O 1
ATOM 1406 N N . PRO A 1 175 ? -8.205 10.316 -19.528 1.00 90.62 175 PRO A N 1
ATOM 1407 C CA . PRO A 1 175 ? -8.286 11.216 -18.382 1.00 90.62 175 PRO A CA 1
ATOM 1408 C C . PRO A 1 175 ? -8.858 10.554 -17.118 1.00 90.62 175 PRO A C 1
ATOM 1410 O O . PRO A 1 175 ? -8.551 11.013 -16.013 1.00 90.62 175 PRO A O 1
ATOM 1413 N N . PHE A 1 176 ? -9.632 9.467 -17.227 1.00 89.25 176 PHE A N 1
ATOM 1414 C CA . PHE A 1 176 ? -10.147 8.728 -16.068 1.00 89.25 176 PHE A CA 1
ATOM 1415 C C . PHE A 1 176 ? -9.072 7.893 -15.353 1.00 89.25 176 PHE A C 1
ATOM 1417 O O . PHE A 1 176 ? -9.226 7.582 -14.169 1.00 89.25 176 PHE A O 1
ATOM 1424 N N . GLN A 1 177 ? -7.959 7.587 -16.026 1.00 88.81 177 GLN A N 1
ATOM 1425 C CA . GLN A 1 177 ? -6.822 6.857 -15.455 1.00 88.81 177 GLN A CA 1
ATOM 1426 C C . GLN A 1 177 ? -5.775 7.783 -14.823 1.00 88.81 177 GLN A C 1
ATOM 1428 O O . GLN A 1 177 ? -4.979 7.321 -14.007 1.00 88.81 177 GLN A O 1
ATOM 1433 N N . SER A 1 178 ? -5.803 9.086 -15.133 1.00 87.56 178 SER A N 1
ATOM 1434 C CA . SER A 1 178 ? -4.814 10.099 -14.704 1.00 87.56 178 SER A CA 1
ATOM 1435 C C . SER A 1 178 ? -4.495 10.125 -13.206 1.00 87.56 178 SER A C 1
ATOM 1437 O O . SER A 1 178 ? -3.404 10.510 -12.799 1.00 87.56 178 SER A O 1
ATOM 1439 N N . ARG A 1 179 ? -5.438 9.698 -12.359 1.00 86.44 179 ARG A N 1
ATOM 1440 C CA . ARG A 1 179 ? -5.277 9.664 -10.897 1.00 86.44 179 ARG A CA 1
ATOM 1441 C C . ARG A 1 179 ? -4.780 8.320 -10.349 1.00 86.44 179 ARG A C 1
ATOM 1443 O O . ARG A 1 179 ? -4.488 8.251 -9.155 1.00 86.44 179 ARG A O 1
ATOM 1450 N N . TYR A 1 180 ? -4.726 7.274 -11.172 1.00 88.12 180 TYR A N 1
ATOM 1451 C CA . TYR A 1 180 ? -4.510 5.880 -10.750 1.00 88.12 180 TYR A CA 1
ATOM 1452 C C . TYR A 1 180 ? -3.421 5.142 -11.526 1.00 88.12 180 TYR A C 1
ATOM 1454 O O . TYR A 1 180 ? -3.091 4.014 -11.164 1.00 88.12 180 TYR A O 1
ATOM 1462 N N . ALA A 1 181 ? -2.897 5.736 -12.594 1.00 93.56 181 ALA A N 1
ATOM 1463 C CA . ALA A 1 181 ? -1.830 5.170 -13.397 1.00 93.56 181 ALA A CA 1
ATOM 1464 C C . ALA A 1 181 ? -0.809 6.254 -13.736 1.00 93.56 181 ALA A C 1
ATOM 1466 O O . ALA A 1 181 ? -1.179 7.389 -14.014 1.00 93.56 181 ALA A O 1
ATOM 1467 N N . TYR A 1 182 ? 0.468 5.889 -13.740 1.00 95.06 182 TYR A N 1
ATOM 1468 C CA . TYR A 1 182 ? 1.525 6.743 -14.264 1.00 95.06 182 TYR A CA 1
ATOM 1469 C C . TYR A 1 182 ? 1.483 6.731 -15.794 1.00 95.06 182 TYR A C 1
ATOM 1471 O O . TYR A 1 182 ? 1.544 5.661 -16.392 1.00 95.06 182 TYR A O 1
ATOM 1479 N N . HIS A 1 183 ? 1.390 7.895 -16.437 1.00 95.56 183 HIS A N 1
ATOM 1480 C CA . HIS A 1 183 ? 1.486 7.985 -17.896 1.00 95.56 183 HIS A CA 1
ATOM 1481 C C . HIS A 1 183 ? 2.944 7.907 -18.341 1.00 95.56 183 HIS A C 1
ATOM 1483 O O . HIS A 1 183 ? 3.727 8.823 -18.089 1.00 95.56 183 HIS A O 1
ATOM 1489 N N . SER A 1 184 ? 3.307 6.814 -19.010 1.00 92.31 184 SER A N 1
ATOM 1490 C CA . SER A 1 184 ? 4.610 6.718 -19.656 1.00 92.31 184 SER A CA 1
ATOM 1491 C C . SER A 1 184 ? 4.597 7.517 -20.957 1.00 92.31 184 SER A C 1
ATOM 1493 O O . SER A 1 184 ? 3.807 7.236 -21.853 1.00 92.31 184 SER A O 1
ATOM 1495 N N . GLY A 1 185 ? 5.519 8.474 -21.090 1.00 87.56 185 GLY A N 1
ATOM 1496 C CA . GLY A 1 185 ? 5.753 9.181 -22.357 1.00 87.56 185 GLY A CA 1
ATOM 1497 C C . GLY A 1 185 ? 6.459 8.330 -23.422 1.00 87.56 185 GLY A C 1
ATOM 1498 O O . GLY A 1 185 ? 6.622 8.775 -24.554 1.00 87.56 185 GLY A O 1
ATOM 1499 N N . TYR A 1 186 ? 6.890 7.117 -23.066 1.00 88.88 186 TYR A N 1
ATOM 1500 C CA . TYR A 1 186 ? 7.570 6.173 -23.950 1.00 88.88 186 TYR A CA 1
ATOM 1501 C C . TYR A 1 186 ? 6.801 4.860 -24.003 1.00 88.88 186 TYR A C 1
ATOM 1503 O O . TYR A 1 186 ? 6.278 4.405 -22.983 1.00 88.88 186 TYR A O 1
ATOM 1511 N N . LYS A 1 187 ? 6.798 4.212 -25.169 1.00 92.75 187 LYS A N 1
ATOM 1512 C CA . LYS A 1 187 ? 6.285 2.849 -25.291 1.00 92.75 187 LYS A CA 1
ATOM 1513 C C . LYS A 1 187 ? 7.250 1.887 -24.602 1.00 92.75 187 LYS A C 1
ATOM 1515 O O . LYS A 1 187 ? 8.391 1.753 -25.028 1.00 92.75 187 LYS A O 1
ATOM 1520 N N . LEU A 1 188 ? 6.789 1.244 -23.536 1.00 95.94 188 LEU A N 1
ATOM 1521 C CA . LEU A 1 188 ? 7.584 0.295 -22.762 1.00 95.94 188 LEU A CA 1
ATOM 1522 C C . LEU A 1 188 ? 7.532 -1.103 -23.383 1.00 95.94 188 LEU A C 1
ATOM 1524 O O . LEU A 1 188 ? 6.468 -1.541 -23.832 1.00 95.94 188 LEU A O 1
ATOM 1528 N N . ASN A 1 189 ? 8.660 -1.813 -23.359 1.00 96.62 189 ASN A N 1
ATOM 1529 C CA . ASN A 1 189 ? 8.763 -3.214 -23.734 1.00 96.62 189 ASN A CA 1
ATOM 1530 C C . ASN A 1 189 ? 8.447 -4.116 -22.517 1.00 96.62 189 ASN A C 1
ATOM 1532 O O . ASN A 1 189 ? 9.243 -4.217 -21.580 1.00 96.62 189 ASN A O 1
ATOM 1536 N N . PRO A 1 190 ? 7.304 -4.823 -22.515 1.00 95.75 190 PRO A N 1
ATOM 1537 C CA . PRO A 1 190 ? 6.896 -5.667 -21.397 1.00 95.75 190 PRO A CA 1
ATOM 1538 C C . PRO A 1 190 ? 7.742 -6.942 -21.269 1.00 95.75 190 PRO A C 1
ATOM 1540 O O . PRO A 1 190 ? 7.808 -7.515 -20.184 1.00 95.75 190 PRO A O 1
ATOM 1543 N N . VAL A 1 191 ? 8.404 -7.400 -22.338 1.00 97.50 191 VAL A N 1
ATOM 1544 C CA . VAL A 1 191 ? 9.226 -8.622 -22.325 1.00 97.50 191 VAL A CA 1
ATOM 1545 C C . VAL A 1 191 ? 10.452 -8.427 -21.435 1.00 97.50 191 VAL A C 1
ATOM 1547 O O . VAL A 1 191 ? 10.661 -9.209 -20.509 1.00 97.50 191 VAL A O 1
ATOM 1550 N N . VAL A 1 192 ? 11.203 -7.343 -21.646 1.00 98.25 192 VAL A N 1
ATOM 1551 C CA . VAL A 1 192 ? 12.387 -7.011 -20.831 1.00 98.25 192 VAL A CA 1
ATOM 1552 C C . VAL A 1 192 ? 12.007 -6.654 -19.392 1.00 98.25 192 VAL A C 1
ATOM 1554 O O . VAL A 1 192 ? 12.725 -6.999 -18.455 1.00 98.25 192 VAL A O 1
ATOM 1557 N N . MET A 1 193 ? 10.834 -6.041 -19.181 1.00 97.94 193 MET A N 1
ATOM 1558 C CA . MET A 1 193 ? 10.308 -5.789 -17.835 1.00 97.94 193 MET A CA 1
ATOM 1559 C C . MET A 1 193 ? 9.971 -7.091 -17.102 1.00 97.94 193 MET A C 1
ATOM 1561 O O . MET A 1 193 ? 10.266 -7.208 -15.914 1.00 97.94 193 MET A O 1
ATOM 1565 N N . ARG A 1 194 ? 9.370 -8.076 -17.787 1.00 98.19 194 ARG A N 1
ATOM 1566 C CA . ARG A 1 194 ? 9.080 -9.404 -17.218 1.00 98.19 194 ARG A CA 1
ATOM 1567 C C . ARG A 1 194 ? 10.362 -10.159 -16.873 1.00 98.19 194 ARG A C 1
ATOM 1569 O O . ARG A 1 194 ? 10.431 -10.762 -15.805 1.00 98.19 194 ARG A O 1
ATOM 1576 N N . GLU A 1 195 ? 11.380 -10.083 -17.728 1.00 98.38 195 GLU A N 1
ATOM 1577 C CA . GLU A 1 195 ? 12.695 -10.656 -17.436 1.00 98.38 195 GLU A CA 1
ATOM 1578 C C . GLU A 1 195 ? 13.308 -10.023 -16.176 1.00 98.38 195 GLU A C 1
ATOM 1580 O O . GLU A 1 195 ? 13.652 -10.732 -15.232 1.00 98.38 195 GLU A O 1
ATOM 1585 N N . ALA A 1 196 ? 13.359 -8.692 -16.106 1.00 98.00 196 ALA A N 1
ATOM 1586 C CA . ALA A 1 196 ? 13.890 -7.971 -14.951 1.00 98.00 196 ALA A CA 1
ATOM 1587 C C . ALA A 1 196 ? 13.101 -8.244 -13.660 1.00 98.00 196 ALA A C 1
ATOM 1589 O O . ALA A 1 196 ? 13.694 -8.420 -12.595 1.00 98.00 196 ALA A O 1
ATOM 1590 N N . ALA A 1 197 ? 11.769 -8.327 -13.752 1.00 97.31 197 ALA A N 1
ATOM 1591 C CA . ALA A 1 197 ? 10.899 -8.673 -12.632 1.00 97.31 197 ALA A CA 1
ATOM 1592 C C . ALA A 1 197 ? 11.255 -10.042 -12.031 1.00 97.31 197 ALA A C 1
ATOM 1594 O O . ALA A 1 197 ? 11.264 -10.191 -10.808 1.00 97.31 197 ALA A O 1
ATOM 1595 N N . SER A 1 198 ? 11.621 -11.020 -12.869 1.00 97.62 198 SER A N 1
ATOM 1596 C CA . SER A 1 198 ? 12.004 -12.360 -12.408 1.00 97.62 198 SER A CA 1
ATOM 1597 C C . SER A 1 198 ? 13.236 -12.356 -11.494 1.00 97.62 198 SER A C 1
ATOM 1599 O O . SER A 1 198 ? 13.317 -13.165 -10.573 1.00 97.62 198 SER A O 1
ATOM 1601 N N . TYR A 1 199 ? 14.161 -11.408 -11.679 1.00 97.75 199 TYR A N 1
ATOM 1602 C CA . TYR A 1 199 ? 15.373 -11.297 -10.863 1.00 97.75 199 TYR A CA 1
ATOM 1603 C C . TYR A 1 199 ? 15.115 -10.774 -9.447 1.00 97.75 199 TYR A C 1
ATOM 1605 O O . TYR A 1 199 ? 15.968 -10.937 -8.579 1.00 97.75 199 TYR A O 1
ATOM 1613 N N . PHE A 1 200 ? 13.947 -10.181 -9.194 1.00 96.69 200 PHE A N 1
ATOM 1614 C CA . PHE A 1 200 ? 13.548 -9.752 -7.855 1.00 96.69 200 PHE A CA 1
ATOM 1615 C C . PHE A 1 200 ? 12.922 -10.864 -7.010 1.00 96.69 200 PHE A C 1
ATOM 1617 O O . PHE A 1 200 ? 12.838 -10.700 -5.794 1.00 96.69 200 PHE A O 1
ATOM 1624 N N . VAL A 1 201 ? 12.452 -11.955 -7.626 1.00 97.25 201 VAL A N 1
ATOM 1625 C CA . VAL A 1 201 ? 11.774 -13.053 -6.921 1.00 97.25 201 VAL A CA 1
ATOM 1626 C C . VAL A 1 201 ? 12.768 -13.794 -6.023 1.00 97.25 201 VAL A C 1
ATOM 1628 O O . VAL A 1 201 ? 13.930 -13.991 -6.382 1.00 97.25 201 VAL A O 1
ATOM 1631 N N . GLY A 1 202 ? 12.312 -14.194 -4.837 1.00 96.88 202 GLY A N 1
ATOM 1632 C CA . GLY A 1 202 ? 13.132 -14.825 -3.808 1.00 96.88 202 GLY A CA 1
ATOM 1633 C C . GLY A 1 202 ? 13.594 -13.853 -2.724 1.00 96.88 202 GLY A C 1
ATOM 1634 O O . GLY A 1 202 ? 13.054 -12.755 -2.558 1.00 96.88 202 GLY A O 1
ATOM 1635 N N . ARG A 1 203 ? 14.574 -14.297 -1.935 1.00 96.38 203 ARG A N 1
ATOM 1636 C CA . ARG A 1 203 ? 15.061 -13.595 -0.745 1.00 96.38 203 ARG A CA 1
ATOM 1637 C C . ARG A 1 203 ? 16.332 -12.810 -1.053 1.00 96.38 203 ARG A C 1
ATOM 1639 O O . ARG A 1 203 ? 17.365 -13.409 -1.331 1.00 96.38 203 ARG A O 1
ATOM 1646 N N . HIS A 1 204 ? 16.262 -11.488 -0.915 1.00 95.06 204 HIS A N 1
ATOM 1647 C CA . HIS A 1 204 ? 17.358 -10.573 -1.250 1.00 95.06 204 HIS A CA 1
ATOM 1648 C C . HIS A 1 204 ? 17.538 -9.489 -0.191 1.00 95.06 204 HIS A C 1
ATOM 1650 O O . HIS A 1 204 ? 16.593 -9.134 0.519 1.00 95.06 204 HIS A O 1
ATOM 1656 N N . ASP A 1 205 ? 18.748 -8.937 -0.111 1.00 93.00 205 ASP A N 1
ATOM 1657 C CA . ASP A 1 205 ? 19.007 -7.677 0.581 1.00 93.00 205 ASP A CA 1
ATOM 1658 C C . ASP A 1 205 ? 18.613 -6.508 -0.335 1.00 93.00 205 ASP A C 1
ATOM 1660 O O . ASP A 1 205 ? 19.166 -6.321 -1.418 1.00 93.00 205 ASP A O 1
ATOM 1664 N N . PHE A 1 206 ? 17.634 -5.713 0.094 1.00 91.81 206 PHE A N 1
ATOM 1665 C CA . PHE A 1 206 ? 17.115 -4.590 -0.681 1.00 91.81 206 PHE A CA 1
ATOM 1666 C C . PHE A 1 206 ? 17.706 -3.229 -0.277 1.00 91.81 206 PHE A C 1
ATOM 1668 O O . PHE A 1 206 ? 17.123 -2.186 -0.585 1.00 91.81 206 PHE A O 1
ATOM 1675 N N . THR A 1 207 ? 18.874 -3.194 0.372 1.00 90.12 207 THR A N 1
ATOM 1676 C CA . THR A 1 207 ? 19.556 -1.949 0.777 1.00 90.12 207 THR A CA 1
ATOM 1677 C C . THR A 1 207 ? 19.722 -0.967 -0.389 1.00 90.12 207 THR A C 1
ATOM 1679 O O . THR A 1 207 ? 19.503 0.236 -0.222 1.00 90.12 207 THR A O 1
ATOM 1682 N N . SER A 1 208 ? 20.012 -1.457 -1.599 1.00 90.19 208 SER A N 1
ATOM 1683 C CA . SER A 1 208 ? 20.126 -0.622 -2.807 1.00 90.19 208 SER A CA 1
ATOM 1684 C C . SER A 1 208 ? 18.829 0.110 -3.186 1.00 90.19 208 SER A C 1
ATOM 1686 O O . SER A 1 208 ? 18.869 1.173 -3.807 1.00 90.19 208 SER A O 1
ATOM 1688 N N . PHE A 1 209 ? 17.679 -0.428 -2.779 1.00 87.31 209 PHE A N 1
ATOM 1689 C CA . PHE A 1 209 ? 16.341 0.076 -3.095 1.00 87.31 209 PHE A CA 1
ATOM 1690 C C . PHE A 1 209 ? 15.715 0.883 -1.949 1.00 87.31 209 PHE A C 1
ATOM 1692 O O . PHE A 1 209 ? 14.620 1.427 -2.108 1.00 87.31 209 PHE A O 1
ATOM 1699 N N . ALA A 1 210 ? 16.388 0.990 -0.802 1.00 83.25 210 ALA A N 1
ATOM 1700 C CA . ALA A 1 210 ? 15.898 1.741 0.347 1.00 83.25 210 ALA A CA 1
ATOM 1701 C C . ALA A 1 210 ? 15.950 3.268 0.122 1.00 83.25 210 ALA A C 1
ATOM 1703 O O . ALA A 1 210 ? 16.734 3.790 -0.682 1.00 83.25 210 ALA A O 1
ATOM 1704 N N . ASN A 1 211 ? 15.109 3.999 0.860 1.00 72.88 211 ASN A N 1
ATOM 1705 C CA . ASN A 1 211 ? 15.153 5.462 0.930 1.00 72.88 211 ASN A CA 1
ATOM 1706 C C . ASN A 1 211 ? 16.302 5.942 1.843 1.00 72.88 211 ASN A C 1
ATOM 1708 O O . ASN A 1 211 ? 16.787 5.215 2.705 1.00 72.88 211 ASN A O 1
ATOM 1712 N N . VAL A 1 212 ? 16.720 7.205 1.679 1.00 62.81 212 VAL A N 1
ATOM 1713 C CA . VAL A 1 212 ? 17.826 7.837 2.435 1.00 62.81 212 VAL A CA 1
ATOM 1714 C C . VAL A 1 212 ? 17.531 7.976 3.939 1.00 62.81 212 VAL A C 1
ATOM 1716 O O . VAL A 1 212 ? 18.458 8.095 4.740 1.00 62.81 212 VAL A O 1
ATOM 1719 N N . SER A 1 213 ? 16.262 7.942 4.341 1.00 49.28 213 SER A N 1
ATOM 1720 C CA . SER A 1 213 ? 15.815 8.211 5.704 1.00 49.28 213 SER A CA 1
ATOM 1721 C C . SER A 1 213 ? 15.774 6.958 6.581 1.00 49.28 213 SER A C 1
ATOM 1723 O O . SER A 1 213 ? 14.731 6.335 6.742 1.00 49.28 213 SER A O 1
ATOM 1725 N N . HIS A 1 214 ? 16.877 6.663 7.266 1.00 47.59 214 HIS A N 1
ATOM 1726 C CA . HIS A 1 214 ? 16.819 5.905 8.515 1.00 47.59 214 HIS A CA 1
ATOM 1727 C C . HIS A 1 214 ? 17.640 6.612 9.595 1.00 47.59 214 HIS A C 1
ATOM 1729 O O . HIS A 1 214 ? 18.831 6.380 9.756 1.00 47.59 214 HIS A O 1
ATOM 1735 N N . ARG A 1 215 ? 16.956 7.482 10.355 1.00 42.78 215 ARG A N 1
ATOM 1736 C CA . ARG A 1 215 ? 17.317 7.767 11.755 1.00 42.78 215 ARG A CA 1
ATOM 1737 C C . ARG A 1 215 ? 16.956 6.595 12.689 1.00 42.78 215 ARG A C 1
ATOM 1739 O O . ARG A 1 215 ? 17.408 6.584 13.822 1.00 42.78 215 ARG A O 1
ATOM 1746 N N . ASP A 1 216 ? 16.236 5.586 12.185 1.00 44.47 216 ASP A N 1
ATOM 1747 C CA . ASP A 1 216 ? 15.910 4.351 12.905 1.00 44.47 216 ASP A CA 1
ATOM 1748 C C . ASP A 1 216 ? 16.714 3.179 12.320 1.00 44.47 216 ASP A C 1
ATOM 1750 O O . ASP A 1 216 ? 16.300 2.554 11.339 1.00 44.47 216 ASP A O 1
ATOM 1754 N N . GLY A 1 217 ? 17.884 2.905 12.898 1.00 42.81 217 GLY A N 1
ATOM 1755 C CA . GLY A 1 217 ? 18.860 1.897 12.457 1.00 42.81 217 GLY A CA 1
ATOM 1756 C C . GLY A 1 217 ? 18.480 0.427 12.695 1.00 42.81 217 GLY A C 1
ATOM 1757 O O . GLY A 1 217 ? 19.346 -0.360 13.052 1.00 42.81 217 GLY A O 1
ATOM 1758 N N . LEU A 1 218 ? 17.208 0.040 12.532 1.00 51.72 218 LEU A N 1
ATOM 1759 C CA . LEU A 1 218 ? 16.696 -1.286 12.936 1.00 51.72 218 LEU A CA 1
ATOM 1760 C C . LEU A 1 218 ? 15.746 -1.958 11.926 1.00 51.72 218 LEU A C 1
ATOM 1762 O O . LEU A 1 218 ? 15.056 -2.919 12.267 1.00 51.72 218 LEU A O 1
ATOM 1766 N N . VAL A 1 219 ? 15.666 -1.485 10.679 1.00 66.06 219 VAL A N 1
ATOM 1767 C CA . VAL A 1 219 ? 14.820 -2.144 9.670 1.00 66.06 219 VAL A CA 1
ATOM 1768 C C . VAL A 1 219 ? 15.637 -3.186 8.917 1.00 66.06 219 VAL A C 1
ATOM 1770 O O . VAL A 1 219 ? 16.538 -2.833 8.168 1.00 66.06 219 VAL A O 1
ATOM 1773 N N . ASN A 1 220 ? 15.296 -4.467 9.097 1.00 79.94 220 ASN A N 1
ATOM 1774 C CA . ASN A 1 220 ? 15.878 -5.571 8.334 1.00 79.94 220 ASN A CA 1
ATOM 1775 C C . ASN A 1 220 ? 15.723 -5.294 6.819 1.00 79.94 220 ASN A C 1
ATOM 1777 O O . ASN A 1 220 ? 14.575 -5.243 6.354 1.00 79.94 220 ASN A O 1
ATOM 1781 N N . PRO A 1 221 ? 16.820 -5.100 6.062 1.00 86.00 221 PRO A N 1
ATOM 1782 C CA . PRO A 1 221 ? 16.764 -4.788 4.634 1.00 86.00 221 PRO A CA 1
ATOM 1783 C C . PRO A 1 221 ? 16.454 -6.024 3.786 1.00 86.00 221 PRO A C 1
ATOM 1785 O O . PRO A 1 221 ? 16.060 -5.896 2.628 1.00 86.00 221 PRO A O 1
ATOM 1788 N N . VAL A 1 222 ? 16.571 -7.218 4.371 1.00 91.31 222 VAL A N 1
ATOM 1789 C CA . VAL A 1 222 ? 16.240 -8.469 3.707 1.00 91.31 222 VAL A CA 1
ATOM 1790 C C . VAL A 1 222 ? 14.724 -8.595 3.594 1.00 91.31 222 VAL A C 1
ATOM 1792 O O . VAL A 1 222 ? 13.986 -8.456 4.583 1.00 91.31 222 VAL A O 1
ATOM 1795 N N . LYS A 1 223 ? 14.262 -8.843 2.369 1.00 92.50 223 LYS A N 1
ATOM 1796 C CA . LYS A 1 223 ? 12.867 -9.140 2.033 1.00 92.50 223 LYS A CA 1
ATOM 1797 C C . LYS A 1 223 ? 12.813 -10.359 1.138 1.00 92.50 223 LYS A C 1
ATOM 1799 O O . LYS A 1 223 ? 13.785 -10.711 0.478 1.00 92.50 223 LYS A O 1
ATOM 1804 N N . GLU A 1 224 ? 11.651 -10.982 1.138 1.00 95.75 224 GLU A N 1
ATOM 1805 C CA . GLU A 1 224 ? 11.336 -12.086 0.252 1.00 95.75 224 GLU A CA 1
ATOM 1806 C C . GLU A 1 224 ? 10.161 -11.671 -0.621 1.00 95.75 224 GLU A C 1
ATOM 1808 O O . GLU A 1 224 ? 9.112 -11.276 -0.103 1.00 95.75 224 GLU A O 1
ATOM 1813 N N . ILE A 1 225 ? 10.380 -11.704 -1.932 1.00 97.06 225 ILE A N 1
ATOM 1814 C CA . ILE A 1 225 ? 9.365 -11.452 -2.947 1.00 97.06 225 ILE A CA 1
ATOM 1815 C C . ILE A 1 225 ? 8.857 -12.806 -3.424 1.00 97.06 225 ILE A C 1
ATOM 1817 O O . ILE A 1 225 ? 9.616 -13.604 -3.971 1.00 97.06 225 ILE A O 1
ATOM 1821 N N . PHE A 1 226 ? 7.573 -13.058 -3.204 1.00 97.06 226 PHE A N 1
ATOM 1822 C CA . PHE A 1 226 ? 6.915 -14.313 -3.560 1.00 97.06 226 PHE A CA 1
ATOM 1823 C C . PHE A 1 226 ? 6.542 -14.331 -5.040 1.00 97.06 226 PHE A C 1
ATOM 1825 O O . PHE A 1 226 ? 6.717 -15.338 -5.718 1.00 97.06 226 PHE A O 1
ATOM 1832 N N . GLN A 1 227 ? 6.064 -13.195 -5.546 1.00 96.50 227 GLN A N 1
ATOM 1833 C CA . GLN A 1 227 ? 5.727 -13.012 -6.952 1.00 96.50 227 GLN A CA 1
ATOM 1834 C C . GLN A 1 227 ? 5.984 -11.574 -7.391 1.00 96.50 227 GLN A C 1
ATOM 1836 O O . GLN A 1 227 ? 5.772 -10.625 -6.632 1.00 96.50 227 GLN A O 1
ATOM 1841 N N . PHE A 1 228 ? 6.428 -11.431 -8.638 1.00 96.94 228 PHE A N 1
ATOM 1842 C CA . PHE A 1 228 ? 6.621 -10.151 -9.304 1.00 96.94 228 PHE A CA 1
ATOM 1843 C C . PHE A 1 228 ? 6.225 -10.311 -10.773 1.00 96.94 228 PHE A C 1
ATOM 1845 O O . PHE A 1 228 ? 6.945 -10.908 -11.573 1.00 96.94 228 PHE A O 1
ATOM 1852 N N . HIS A 1 229 ? 5.058 -9.787 -11.130 1.00 96.25 229 HIS A N 1
ATOM 1853 C CA . HIS A 1 229 ? 4.475 -9.928 -12.456 1.00 96.25 229 HIS A CA 1
ATOM 1854 C C . HIS A 1 229 ? 4.297 -8.579 -13.139 1.00 96.25 229 HIS A C 1
ATOM 1856 O O . HIS A 1 229 ? 3.974 -7.580 -12.504 1.00 96.25 229 HIS A O 1
ATOM 1862 N N . VAL A 1 230 ? 4.457 -8.572 -14.460 1.00 97.31 230 VAL A N 1
ATOM 1863 C CA . VAL A 1 230 ? 4.085 -7.452 -15.327 1.00 97.31 230 VAL A CA 1
ATOM 1864 C C . VAL A 1 230 ? 2.991 -7.969 -16.250 1.00 97.31 230 VAL A C 1
ATOM 1866 O O . VAL A 1 230 ? 3.250 -8.800 -17.122 1.00 97.31 230 VAL A O 1
ATOM 1869 N N . LYS A 1 231 ? 1.755 -7.540 -15.991 1.00 96.44 231 LYS A N 1
ATOM 1870 C CA . LYS A 1 231 ? 0.556 -7.936 -16.732 1.00 96.44 231 LYS A CA 1
ATOM 1871 C C . LYS A 1 231 ? 0.185 -6.829 -17.708 1.00 96.44 231 LYS A C 1
ATOM 1873 O O . LYS A 1 231 ? 0.104 -5.667 -17.319 1.00 96.44 231 LYS A O 1
ATOM 1878 N N . GLU A 1 232 ? -0.068 -7.197 -18.952 1.00 94.88 232 GLU A N 1
ATOM 1879 C CA . GLU A 1 232 ? -0.561 -6.275 -19.974 1.00 94.88 232 GLU A CA 1
ATOM 1880 C C . GLU A 1 232 ? -2.088 -6.337 -19.999 1.00 94.88 232 GLU A C 1
ATOM 1882 O O . GLU A 1 232 ? -2.671 -7.416 -20.087 1.00 94.88 232 GLU A O 1
ATOM 1887 N N . MET A 1 233 ? -2.729 -5.181 -19.860 1.00 92.69 233 MET A N 1
ATOM 1888 C CA . MET A 1 233 ? -4.178 -5.007 -19.856 1.00 92.69 233 MET A CA 1
ATOM 1889 C C . MET A 1 233 ? -4.515 -3.870 -20.820 1.00 92.69 233 MET A C 1
ATOM 1891 O O . MET A 1 233 ? -4.626 -2.713 -20.409 1.00 92.69 233 MET A O 1
ATOM 1895 N N . ASP A 1 234 ? -4.609 -4.196 -22.107 1.00 89.56 234 ASP A N 1
ATOM 1896 C CA . ASP A 1 234 ? -4.752 -3.226 -23.196 1.00 89.56 234 ASP A CA 1
ATOM 1897 C C . ASP A 1 234 ? -3.660 -2.137 -23.124 1.00 89.56 234 ASP A C 1
ATOM 1899 O O . ASP A 1 234 ? -2.471 -2.425 -23.251 1.00 89.56 234 ASP A O 1
ATOM 1903 N N . HIS A 1 235 ? -4.051 -0.890 -22.859 1.00 91.75 235 HIS A N 1
ATOM 1904 C CA . HIS A 1 235 ? -3.163 0.271 -22.751 1.00 91.75 235 HIS A CA 1
ATOM 1905 C C . HIS A 1 235 ? -2.502 0.412 -21.371 1.00 91.75 235 HIS A C 1
ATOM 1907 O O . HIS A 1 235 ? -1.752 1.359 -21.143 1.00 91.75 235 HIS A O 1
ATOM 1913 N N . VAL A 1 236 ? -2.788 -0.478 -20.416 1.00 95.00 236 VAL A N 1
ATOM 1914 C CA . VAL A 1 236 ? -2.272 -0.400 -19.045 1.00 95.00 236 VAL A CA 1
ATOM 1915 C C . VAL A 1 236 ? -1.381 -1.593 -18.744 1.00 95.00 236 VAL A C 1
ATOM 1917 O O . VAL A 1 236 ? -1.795 -2.745 -18.822 1.00 95.00 236 VAL A O 1
ATOM 1920 N N . PHE A 1 237 ? -0.158 -1.318 -18.311 1.00 96.00 237 PHE A N 1
ATOM 1921 C CA . PHE A 1 237 ? 0.707 -2.314 -17.700 1.00 96.00 237 PHE A CA 1
ATOM 1922 C C . PHE A 1 237 ? 0.491 -2.288 -16.191 1.00 96.00 237 PHE A C 1
ATOM 1924 O O . PHE A 1 237 ? 0.663 -1.257 -15.537 1.00 96.00 237 PHE A O 1
ATOM 1931 N N . GLN A 1 238 ? 0.111 -3.429 -15.629 1.00 96.62 238 GLN A N 1
ATOM 1932 C CA . GLN A 1 238 ? -0.010 -3.620 -14.194 1.00 96.62 238 GLN A CA 1
ATOM 1933 C C . GLN A 1 238 ? 1.184 -4.420 -13.688 1.00 96.62 238 GLN A C 1
ATOM 1935 O O . GLN A 1 238 ? 1.315 -5.617 -13.943 1.00 96.62 238 GLN A O 1
ATOM 1940 N N . ILE A 1 239 ? 2.035 -3.749 -12.923 1.00 96.75 239 ILE A N 1
ATOM 1941 C CA . ILE A 1 239 ? 3.063 -4.387 -12.118 1.00 96.75 239 ILE A CA 1
ATOM 1942 C C . ILE A 1 239 ? 2.404 -4.884 -10.832 1.00 96.75 239 ILE A C 1
ATOM 1944 O O . ILE A 1 239 ? 1.818 -4.102 -10.089 1.00 96.75 239 ILE A O 1
ATOM 1948 N N . GLU A 1 240 ? 2.495 -6.177 -10.566 1.00 96.56 240 GLU A N 1
ATOM 1949 C CA . GLU A 1 240 ? 1.957 -6.827 -9.377 1.00 96.56 240 GLU A CA 1
ATOM 1950 C C . GLU A 1 240 ? 3.096 -7.446 -8.579 1.00 96.56 240 GLU A C 1
ATOM 1952 O O . GLU A 1 240 ? 3.869 -8.232 -9.122 1.00 96.56 240 GLU A O 1
ATOM 1957 N N . VAL A 1 241 ? 3.207 -7.084 -7.301 1.00 96.12 241 VAL A N 1
ATOM 1958 C CA . VAL A 1 241 ? 4.275 -7.579 -6.428 1.00 96.12 241 VAL A CA 1
ATOM 1959 C C . VAL A 1 241 ? 3.699 -8.020 -5.099 1.00 96.12 241 VAL A C 1
ATOM 1961 O O . VAL A 1 241 ? 3.007 -7.247 -4.435 1.00 96.12 241 VAL A O 1
ATOM 1964 N N . GLU A 1 242 ? 4.025 -9.243 -4.694 1.00 96.88 242 GLU A N 1
ATOM 1965 C CA . GLU A 1 242 ? 3.725 -9.758 -3.364 1.00 96.88 242 GLU A CA 1
ATOM 1966 C C . GLU A 1 242 ? 5.000 -10.191 -2.653 1.00 96.88 242 GLU A C 1
ATOM 1968 O O . GLU A 1 242 ? 5.859 -10.854 -3.232 1.00 96.88 242 GLU A O 1
ATOM 1973 N N . GLY A 1 243 ? 5.106 -9.854 -1.373 1.00 95.62 243 GLY A N 1
ATOM 1974 C CA . GLY A 1 243 ? 6.190 -10.331 -0.529 1.00 95.62 243 GLY A CA 1
ATOM 1975 C C . GLY A 1 243 ? 6.065 -9.862 0.911 1.00 95.62 243 GLY A C 1
ATOM 1976 O O . GLY A 1 243 ? 5.091 -9.207 1.298 1.00 95.62 243 GLY A O 1
ATOM 1977 N N . THR A 1 244 ? 7.094 -10.153 1.704 1.00 92.94 244 THR A N 1
ATOM 1978 C CA . THR A 1 244 ? 7.198 -9.718 3.111 1.00 92.94 244 THR A CA 1
ATOM 1979 C C . THR A 1 244 ? 7.418 -8.203 3.244 1.00 92.94 244 THR A C 1
ATOM 1981 O O . THR A 1 244 ? 7.148 -7.599 4.286 1.00 92.94 244 THR A O 1
ATOM 1984 N N . GLY A 1 245 ? 7.855 -7.553 2.165 1.00 81.19 245 GLY A N 1
ATOM 1985 C CA . GLY A 1 245 ? 7.855 -6.105 1.993 1.00 81.19 245 GLY A CA 1
ATOM 1986 C C . GLY A 1 245 ? 8.258 -5.722 0.572 1.00 81.19 245 GLY A C 1
ATOM 1987 O O . GLY A 1 245 ? 8.914 -6.493 -0.118 1.00 81.19 245 GLY A O 1
ATOM 1988 N N . PHE A 1 246 ? 7.852 -4.530 0.149 1.00 73.06 246 PHE A N 1
ATOM 1989 C CA . PHE A 1 246 ? 8.055 -4.022 -1.204 1.00 73.06 246 PHE A CA 1
ATOM 1990 C C . PHE A 1 246 ? 8.603 -2.596 -1.152 1.00 73.06 246 PHE A C 1
ATOM 1992 O O . PHE A 1 246 ? 8.204 -1.813 -0.283 1.00 73.06 246 PHE A O 1
ATOM 1999 N N . LEU A 1 247 ? 9.499 -2.255 -2.079 1.00 71.88 247 LEU A N 1
ATOM 2000 C CA . LEU A 1 247 ? 10.083 -0.923 -2.185 1.00 71.88 247 LEU A CA 1
ATOM 2001 C C . LEU A 1 247 ? 9.743 -0.323 -3.546 1.00 71.88 247 LEU A C 1
ATOM 2003 O O . LEU A 1 247 ? 10.153 -0.825 -4.589 1.00 71.88 247 LEU A O 1
ATOM 2007 N N . TYR A 1 248 ? 9.043 0.811 -3.534 1.00 74.06 248 TYR A N 1
ATOM 2008 C CA . TYR A 1 248 ? 8.539 1.453 -4.753 1.00 74.06 248 TYR A CA 1
ATOM 2009 C C . TYR A 1 248 ? 9.642 1.789 -5.780 1.00 74.06 248 TYR A C 1
ATOM 2011 O O . TYR A 1 248 ? 9.360 1.867 -6.973 1.00 74.06 248 TYR A O 1
ATOM 2019 N N . ARG A 1 249 ? 10.911 1.932 -5.359 1.00 84.38 249 ARG A N 1
ATOM 2020 C CA . ARG A 1 249 ? 12.046 2.181 -6.268 1.00 84.38 249 ARG A CA 1
ATOM 2021 C C . ARG A 1 249 ? 12.317 1.017 -7.236 1.00 84.38 249 ARG A C 1
ATOM 2023 O O . ARG A 1 249 ? 12.924 1.241 -8.278 1.00 84.38 249 ARG A O 1
ATOM 2030 N N . GLN A 1 250 ? 11.823 -0.192 -6.947 1.00 88.75 250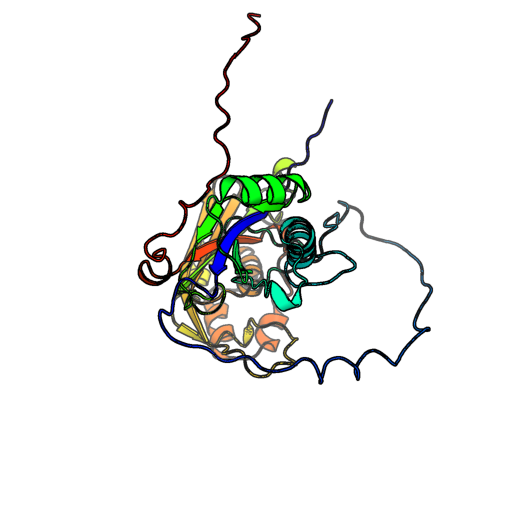 GLN A N 1
ATOM 2031 C CA . GLN A 1 250 ? 11.856 -1.324 -7.885 1.00 88.75 250 GLN A CA 1
ATOM 2032 C C . GLN A 1 250 ? 11.075 -1.009 -9.171 1.00 88.75 250 GLN A C 1
ATOM 2034 O O . GLN A 1 250 ? 11.531 -1.329 -10.264 1.00 88.75 250 GLN A O 1
ATOM 2039 N N . VAL A 1 251 ? 9.935 -0.317 -9.056 1.00 91.06 251 VAL A N 1
ATOM 2040 C CA . VAL A 1 251 ? 9.126 0.101 -10.214 1.00 91.06 251 VAL A CA 1
ATOM 2041 C C . VAL A 1 251 ? 9.868 1.128 -11.060 1.00 91.06 251 VAL A C 1
ATOM 2043 O O . VAL A 1 251 ? 9.839 1.032 -12.281 1.00 91.06 251 VAL A O 1
ATOM 2046 N N . ALA A 1 252 ? 10.567 2.077 -10.431 1.00 91.44 252 ALA A N 1
ATOM 2047 C CA . ALA A 1 252 ? 11.346 3.078 -11.158 1.00 91.44 252 ALA A CA 1
ATOM 2048 C C . ALA A 1 252 ? 12.425 2.423 -12.039 1.00 91.44 252 ALA A C 1
ATOM 2050 O O . ALA A 1 252 ? 12.577 2.794 -13.198 1.00 91.44 252 ALA A O 1
ATOM 2051 N N . LEU A 1 253 ? 13.117 1.400 -11.523 1.00 94.81 253 LEU A N 1
ATOM 2052 C CA . LEU A 1 253 ? 14.090 0.640 -12.311 1.00 94.81 253 LEU A CA 1
ATOM 2053 C C . LEU A 1 253 ? 13.430 -0.140 -13.457 1.00 94.81 253 LEU A C 1
ATOM 2055 O O . LEU A 1 253 ? 13.950 -0.140 -14.569 1.00 94.81 253 LEU A O 1
ATOM 2059 N N . LEU A 1 254 ? 12.277 -0.775 -13.213 1.00 95.62 254 LEU A N 1
ATOM 2060 C CA . LEU A 1 254 ? 11.543 -1.477 -14.270 1.00 95.62 254 LEU A CA 1
ATOM 2061 C C . LEU A 1 254 ? 11.073 -0.547 -15.386 1.00 95.62 254 LEU A C 1
ATOM 2063 O O . LEU A 1 254 ? 11.032 -0.980 -16.531 1.00 95.62 254 LEU A O 1
ATOM 2067 N N . ILE A 1 255 ? 10.727 0.704 -15.078 1.00 94.88 255 ILE A N 1
ATOM 2068 C CA . ILE A 1 255 ? 10.377 1.693 -16.103 1.00 94.88 255 ILE A CA 1
ATOM 2069 C C . ILE A 1 255 ? 11.595 1.979 -16.989 1.00 94.88 255 ILE A C 1
ATOM 2071 O O . ILE A 1 255 ? 11.469 1.921 -18.207 1.00 94.88 255 ILE A O 1
ATOM 2075 N N . GLU A 1 256 ? 12.779 2.208 -16.414 1.00 95.62 256 GLU A N 1
ATOM 2076 C CA . GLU A 1 256 ? 14.003 2.446 -17.200 1.00 95.62 256 GLU A CA 1
ATOM 2077 C C . GLU A 1 256 ? 14.420 1.227 -18.039 1.00 95.62 256 GLU A C 1
ATOM 2079 O O . GLU A 1 256 ? 14.798 1.373 -19.201 1.00 95.62 256 GLU A O 1
ATOM 2084 N N . ILE A 1 257 ? 14.273 0.013 -17.502 1.00 97.06 257 ILE A N 1
ATOM 2085 C CA . ILE A 1 257 ? 14.495 -1.228 -18.263 1.00 97.06 257 ILE A CA 1
ATOM 2086 C C . ILE A 1 257 ? 13.436 -1.398 -19.359 1.00 97.06 257 ILE A C 1
ATOM 2088 O O . ILE A 1 257 ? 13.761 -1.786 -20.475 1.00 97.06 257 ILE A O 1
ATOM 2092 N N . GLY A 1 258 ? 12.172 -1.078 -19.077 1.00 96.81 258 GLY A N 1
ATOM 2093 C CA . GLY A 1 258 ? 11.085 -1.121 -20.056 1.00 96.81 258 GLY A CA 1
ATOM 2094 C C . GLY A 1 258 ? 11.273 -0.132 -21.202 1.00 96.81 258 GLY A C 1
ATOM 2095 O O . GLY A 1 258 ? 10.816 -0.392 -22.308 1.00 96.81 258 GLY A O 1
ATOM 2096 N N . ARG A 1 259 ? 11.990 0.971 -20.969 1.00 95.44 259 ARG A N 1
ATOM 2097 C CA . ARG A 1 259 ? 12.444 1.902 -22.015 1.00 95.44 259 ARG A CA 1
ATOM 2098 C C . ARG A 1 259 ? 13.650 1.380 -22.802 1.00 95.44 259 ARG A C 1
ATOM 2100 O O . ARG A 1 259 ? 14.138 2.093 -23.670 1.00 95.44 259 ARG A O 1
ATOM 2107 N N . GLU A 1 260 ? 14.153 0.195 -22.460 1.00 96.19 260 GLU A N 1
ATOM 2108 C CA . GLU A 1 260 ? 15.383 -0.410 -22.985 1.00 96.19 260 GLU A CA 1
ATOM 2109 C C . GLU A 1 260 ? 16.637 0.456 -22.766 1.00 96.19 260 GLU A C 1
ATOM 2111 O O . GLU A 1 260 ? 17.673 0.242 -23.391 1.00 96.19 260 GLU A O 1
ATOM 2116 N N . ALA A 1 261 ? 16.580 1.412 -21.830 1.00 95.12 261 ALA A N 1
ATOM 2117 C CA . ALA A 1 261 ? 17.727 2.240 -21.459 1.00 95.12 261 ALA A CA 1
ATOM 2118 C C . ALA A 1 261 ? 18.760 1.458 -20.630 1.00 95.12 261 ALA A C 1
ATOM 2120 O O . ALA A 1 261 ? 19.921 1.855 -20.533 1.00 95.12 261 ALA A O 1
ATOM 2121 N N . LEU A 1 262 ? 18.329 0.352 -20.019 1.00 96.31 262 LEU A N 1
ATOM 2122 C CA . LEU A 1 262 ? 19.141 -0.532 -19.193 1.00 96.31 262 LEU A CA 1
ATOM 2123 C C . LEU A 1 262 ? 18.809 -1.991 -19.519 1.00 96.31 262 LEU A C 1
ATOM 2125 O O . LEU A 1 262 ? 17.635 -2.318 -19.712 1.00 96.31 262 LEU A O 1
ATOM 2129 N N . PRO A 1 263 ? 19.804 -2.893 -19.521 1.00 97.31 263 PRO A N 1
ATOM 2130 C CA . PRO A 1 263 ? 19.543 -4.312 -19.697 1.00 97.31 263 PRO A CA 1
ATOM 2131 C C . PRO A 1 263 ? 18.898 -4.904 -18.429 1.00 97.31 263 PRO A C 1
ATOM 2133 O O . PRO A 1 263 ? 19.283 -4.522 -17.320 1.00 97.31 263 PRO A O 1
ATOM 2136 N N . PRO A 1 264 ? 17.993 -5.894 -18.542 1.00 97.81 264 PRO A N 1
ATOM 2137 C CA . PRO A 1 264 ? 17.355 -6.542 -17.390 1.00 97.81 264 PRO A CA 1
ATOM 2138 C C . PRO A 1 264 ? 18.325 -7.058 -16.322 1.00 97.81 264 PRO A C 1
ATOM 2140 O O . PRO A 1 264 ? 18.035 -6.988 -15.127 1.00 97.81 264 PRO A O 1
ATOM 2143 N N . VAL A 1 265 ? 19.497 -7.550 -16.743 1.00 97.31 265 VAL A N 1
ATOM 2144 C CA . VAL A 1 265 ? 20.519 -8.131 -15.858 1.00 97.31 265 VAL A CA 1
ATOM 2145 C C . VAL A 1 265 ? 21.016 -7.160 -14.780 1.00 97.31 265 VAL A C 1
ATOM 2147 O O . VAL A 1 265 ? 21.389 -7.611 -13.699 1.00 97.31 265 VAL A O 1
ATOM 2150 N N . VAL A 1 266 ? 20.914 -5.842 -15.010 1.00 96.56 266 VAL A N 1
ATOM 2151 C CA . VAL A 1 266 ? 21.342 -4.799 -14.059 1.00 96.56 266 VAL A CA 1
ATOM 2152 C C . VAL A 1 266 ? 20.661 -4.930 -12.692 1.00 96.56 266 VAL A C 1
ATOM 2154 O O . VAL A 1 266 ? 21.211 -4.510 -11.675 1.00 96.56 266 VAL A O 1
ATOM 2157 N N . VAL A 1 267 ? 19.469 -5.540 -12.636 1.00 96.56 267 VAL A N 1
ATOM 2158 C CA . VAL A 1 267 ? 18.766 -5.815 -11.375 1.00 96.56 267 VAL A CA 1
ATOM 2159 C C . VAL A 1 267 ? 19.634 -6.658 -10.440 1.00 96.56 267 VAL A C 1
ATOM 2161 O O . VAL A 1 267 ? 19.710 -6.355 -9.250 1.00 96.56 267 VAL A O 1
ATOM 2164 N N . ARG A 1 268 ? 20.320 -7.680 -10.970 1.00 96.19 268 ARG A N 1
ATOM 2165 C CA . ARG A 1 268 ? 21.191 -8.564 -10.182 1.00 96.19 268 ARG A CA 1
ATOM 2166 C C . ARG A 1 268 ? 22.385 -7.802 -9.625 1.00 96.19 268 ARG A C 1
ATOM 2168 O O . ARG A 1 268 ? 22.691 -7.945 -8.446 1.00 96.19 268 ARG A O 1
ATOM 2175 N N . ASP A 1 269 ? 22.997 -6.953 -10.446 1.00 95.38 269 ASP A N 1
ATOM 2176 C CA . ASP A 1 269 ? 24.153 -6.147 -10.051 1.00 95.38 269 ASP A CA 1
ATOM 2177 C C . ASP A 1 269 ? 23.778 -5.151 -8.946 1.00 95.38 269 ASP A C 1
ATOM 2179 O O . ASP A 1 269 ? 24.473 -5.030 -7.936 1.00 95.38 269 ASP A O 1
ATOM 2183 N N . ILE A 1 270 ? 22.626 -4.483 -9.086 1.00 94.88 270 ILE A N 1
ATOM 2184 C CA . ILE A 1 270 ? 22.124 -3.533 -8.086 1.00 94.88 270 ILE A CA 1
ATOM 2185 C C . ILE A 1 270 ? 21.775 -4.248 -6.775 1.00 94.88 270 ILE A C 1
ATOM 2187 O O . ILE A 1 270 ? 22.082 -3.717 -5.706 1.00 94.88 270 ILE A O 1
ATOM 2191 N N . LEU A 1 271 ? 21.145 -5.427 -6.826 1.00 94.00 271 LEU A N 1
ATOM 2192 C CA . LEU A 1 271 ? 20.863 -6.230 -5.630 1.00 94.00 271 LEU A CA 1
ATOM 2193 C C . LEU A 1 271 ? 22.163 -6.665 -4.939 1.00 94.00 271 LEU A C 1
ATOM 2195 O O . LEU A 1 271 ? 22.308 -6.453 -3.738 1.00 94.00 271 LEU A O 1
ATOM 2199 N N . ALA A 1 272 ? 23.131 -7.190 -5.694 1.00 94.81 272 ALA A N 1
ATOM 2200 C CA . ALA A 1 272 ? 24.409 -7.662 -5.162 1.00 94.81 272 ALA A CA 1
ATOM 2201 C C . ALA A 1 272 ? 25.262 -6.542 -4.544 1.00 94.81 272 ALA A C 1
ATOM 2203 O O . ALA A 1 272 ? 26.024 -6.786 -3.611 1.00 94.81 272 ALA A O 1
ATOM 2204 N N . ALA A 1 273 ? 25.135 -5.309 -5.040 1.00 93.56 273 ALA A N 1
ATOM 2205 C CA . ALA A 1 273 ? 25.929 -4.188 -4.555 1.00 93.56 273 ALA A CA 1
ATOM 2206 C C . ALA A 1 273 ? 25.574 -3.728 -3.131 1.00 93.56 273 ALA A C 1
ATOM 2208 O O . ALA A 1 273 ? 26.388 -3.043 -2.508 1.00 93.56 273 ALA A O 1
ATOM 2209 N N . CYS A 1 274 ? 24.362 -4.024 -2.640 1.00 90.06 274 CYS A N 1
ATOM 2210 C CA . CYS A 1 274 ? 23.847 -3.560 -1.342 1.00 90.06 274 CYS A CA 1
ATOM 2211 C C . CYS A 1 274 ? 24.119 -2.064 -1.066 1.00 90.06 274 CYS A C 1
ATOM 2213 O O . CYS A 1 274 ? 24.387 -1.648 0.062 1.00 90.06 274 CYS A O 1
ATOM 2215 N N . ASN A 1 275 ? 24.073 -1.230 -2.108 1.00 89.31 275 ASN A N 1
ATOM 2216 C CA . ASN A 1 275 ? 24.475 0.167 -2.063 1.00 89.31 275 ASN A CA 1
ATOM 2217 C C . ASN A 1 275 ? 23.489 1.035 -2.842 1.00 89.31 275 ASN A C 1
ATOM 2219 O O . ASN A 1 275 ? 23.415 1.006 -4.070 1.00 89.31 275 ASN A O 1
ATOM 2223 N N . ARG A 1 276 ? 22.778 1.901 -2.114 1.00 85.19 276 ARG A N 1
ATOM 2224 C CA . ARG A 1 276 ? 21.766 2.816 -2.670 1.00 85.19 276 ARG A CA 1
ATOM 2225 C C . ARG A 1 276 ? 22.273 3.708 -3.805 1.00 85.19 276 ARG A C 1
ATOM 2227 O O . ARG A 1 276 ? 21.467 4.189 -4.601 1.00 85.19 276 ARG A O 1
ATOM 2234 N N . ARG A 1 277 ? 23.584 3.986 -3.837 1.00 87.44 277 ARG A N 1
ATOM 2235 C CA . ARG A 1 277 ? 24.205 4.827 -4.865 1.00 87.44 277 ARG A CA 1
ATOM 2236 C C . ARG A 1 277 ? 24.150 4.162 -6.233 1.00 87.44 277 ARG A C 1
ATOM 2238 O O . ARG A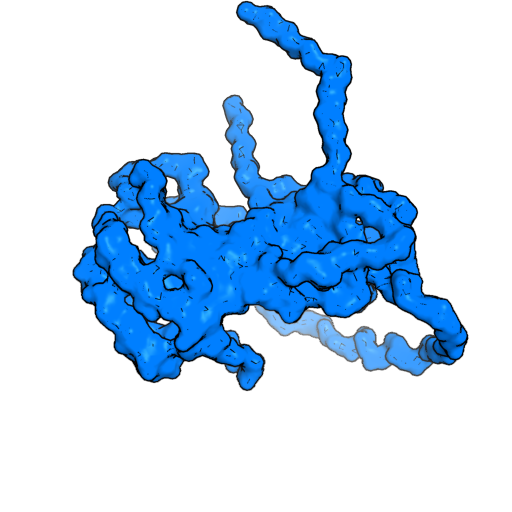 1 277 ? 24.068 4.885 -7.212 1.00 87.44 277 ARG A O 1
ATOM 2245 N N . GLU A 1 278 ? 24.136 2.833 -6.297 1.00 89.75 278 GLU A N 1
ATOM 2246 C CA . GLU A 1 278 ? 24.070 2.105 -7.565 1.00 89.75 278 GLU A CA 1
ATOM 2247 C C . GLU A 1 278 ? 22.736 2.332 -8.267 1.00 89.75 278 GLU A C 1
ATOM 2249 O O . GLU A 1 278 ? 22.714 2.763 -9.413 1.00 89.75 278 GLU A O 1
ATOM 2254 N N . LEU A 1 279 ? 21.616 2.184 -7.554 1.00 87.69 279 LEU A N 1
ATOM 2255 C CA . LEU A 1 279 ? 20.299 2.481 -8.121 1.00 87.69 279 LEU A CA 1
ATOM 2256 C C . LEU A 1 279 ? 20.132 3.969 -8.467 1.00 87.69 279 LEU A C 1
ATOM 2258 O O . LEU A 1 279 ? 19.512 4.308 -9.472 1.00 87.69 279 LEU A O 1
ATOM 2262 N N . ALA A 1 280 ? 20.691 4.866 -7.646 1.00 86.44 280 ALA A N 1
ATOM 2263 C CA . ALA A 1 280 ? 20.578 6.313 -7.845 1.00 86.44 280 ALA A CA 1
ATOM 2264 C C . ALA A 1 280 ? 21.260 6.825 -9.129 1.00 86.44 280 ALA A C 1
ATOM 2266 O O . ALA A 1 280 ? 20.949 7.931 -9.560 1.00 86.44 280 ALA A O 1
ATOM 2267 N N . LYS A 1 281 ? 22.150 6.038 -9.753 1.00 87.12 281 LYS A N 1
ATOM 2268 C CA . LYS A 1 281 ? 22.738 6.355 -11.068 1.00 87.12 281 LYS A CA 1
ATOM 2269 C C . LYS A 1 281 ? 21.713 6.303 -12.201 1.00 87.12 281 LYS A C 1
ATOM 2271 O O . LYS A 1 281 ? 21.928 6.923 -13.235 1.00 87.12 281 LYS A O 1
ATOM 2276 N N . PHE A 1 282 ? 20.633 5.550 -12.008 1.00 85.25 282 PHE A N 1
ATOM 2277 C CA . PHE A 1 282 ? 19.724 5.159 -13.080 1.00 85.25 282 PHE A CA 1
ATOM 2278 C C . PHE A 1 282 ? 18.281 5.584 -12.821 1.00 85.25 282 PHE A C 1
ATOM 2280 O O . PHE A 1 282 ? 17.603 6.056 -13.725 1.00 85.25 282 PHE A O 1
ATOM 2287 N N . ALA A 1 283 ? 17.806 5.423 -11.583 1.00 78.75 283 ALA A N 1
ATOM 2288 C CA . ALA A 1 283 ? 16.400 5.580 -11.247 1.00 78.75 283 ALA A CA 1
ATOM 2289 C C . ALA A 1 283 ? 16.211 6.446 -9.994 1.00 78.75 283 ALA A C 1
ATOM 2291 O O . ALA A 1 283 ? 16.650 6.111 -8.884 1.00 78.75 283 ALA A O 1
ATOM 2292 N N . MET A 1 284 ? 15.494 7.556 -10.178 1.00 72.75 284 MET A N 1
ATOM 2293 C CA . MET A 1 284 ? 15.148 8.483 -9.102 1.00 72.75 284 MET A CA 1
ATOM 2294 C C . MET A 1 284 ? 13.946 7.966 -8.302 1.00 72.75 284 MET A C 1
ATOM 2296 O O . MET A 1 284 ? 14.102 7.499 -7.172 1.00 72.75 284 MET A O 1
ATOM 2300 N N . SER A 1 285 ? 12.749 8.030 -8.890 1.00 79.56 285 SER A N 1
ATOM 2301 C CA . SER A 1 285 ? 11.485 7.636 -8.263 1.00 79.56 285 SER A CA 1
ATOM 2302 C C . SER A 1 285 ? 10.395 7.458 -9.321 1.00 79.56 285 SER A C 1
ATOM 2304 O O . SER A 1 285 ? 10.406 8.148 -10.338 1.00 79.56 285 SER A O 1
ATOM 2306 N N . ALA A 1 286 ? 9.445 6.561 -9.060 1.00 86.31 286 ALA A N 1
ATOM 2307 C CA . ALA A 1 286 ? 8.216 6.447 -9.836 1.00 86.31 286 ALA A CA 1
ATOM 2308 C C . ALA A 1 286 ? 7.107 7.268 -9.147 1.00 86.31 286 ALA A C 1
ATOM 2310 O O . ALA A 1 286 ? 7.022 7.236 -7.914 1.00 86.31 286 ALA A O 1
ATOM 2311 N N . PRO A 1 287 ? 6.236 7.981 -9.886 1.00 90.62 287 PRO A N 1
ATOM 2312 C CA . PRO A 1 287 ? 5.170 8.774 -9.276 1.00 90.62 287 PRO A CA 1
ATOM 2313 C C . 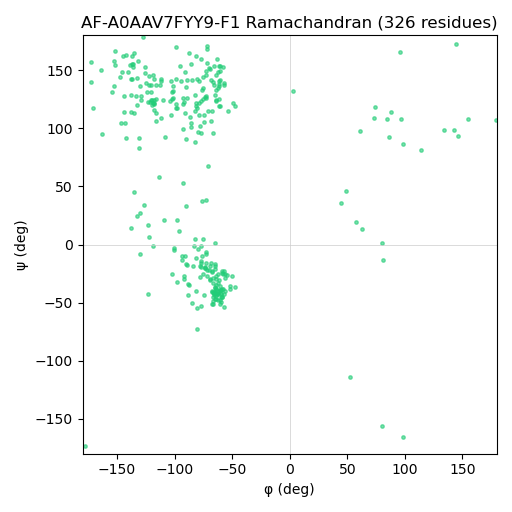PRO A 1 287 ? 4.245 7.941 -8.369 1.00 90.62 287 PRO A C 1
ATOM 2315 O O . PRO A 1 287 ? 3.865 6.827 -8.741 1.00 90.62 287 PRO A O 1
ATOM 2318 N N . PRO A 1 288 ? 3.831 8.455 -7.198 1.00 90.25 288 PRO A N 1
ATOM 2319 C CA . PRO A 1 288 ? 3.148 7.652 -6.179 1.00 90.25 288 PRO A CA 1
ATOM 2320 C C . PRO A 1 288 ? 1.712 7.261 -6.553 1.00 90.25 288 PRO A C 1
ATOM 2322 O O . PRO A 1 288 ? 1.230 6.223 -6.110 1.00 90.25 288 PRO A O 1
ATOM 2325 N N . HIS A 1 289 ? 1.034 8.053 -7.390 1.00 88.81 289 HIS A N 1
ATOM 2326 C CA . HIS A 1 289 ? -0.381 7.861 -7.735 1.00 88.81 289 HIS A CA 1
ATOM 2327 C C . HIS A 1 289 ? -0.663 6.605 -8.572 1.00 88.81 289 HIS A C 1
ATOM 2329 O O . HIS A 1 289 ? -1.814 6.180 -8.650 1.00 88.81 289 HIS A O 1
ATOM 2335 N N . GLY A 1 290 ? 0.365 6.004 -9.180 1.00 92.38 290 GLY A N 1
ATOM 2336 C CA . GLY A 1 290 ? 0.256 4.702 -9.840 1.00 92.38 290 GLY A CA 1
ATOM 2337 C C . GLY A 1 290 ? 0.259 3.523 -8.862 1.00 92.38 290 GLY A C 1
ATOM 2338 O O . GLY A 1 290 ? -0.177 2.436 -9.234 1.00 92.38 290 GLY A O 1
ATOM 2339 N N . LEU A 1 291 ? 0.730 3.721 -7.623 1.00 93.12 291 LEU A N 1
ATOM 2340 C CA . LEU A 1 291 ? 0.892 2.672 -6.615 1.00 93.12 291 LEU A CA 1
ATOM 2341 C C . LEU A 1 291 ? -0.374 2.505 -5.766 1.00 93.12 291 LEU A C 1
ATOM 2343 O O . LEU A 1 291 ? -0.941 3.476 -5.261 1.00 93.12 291 LEU A O 1
ATOM 2347 N N . CYS A 1 292 ? -0.765 1.254 -5.533 1.00 91.88 292 CYS A N 1
ATOM 2348 C CA . CYS A 1 292 ? -1.864 0.888 -4.653 1.00 91.88 292 CYS A CA 1
ATOM 2349 C C . CYS A 1 292 ? -1.513 -0.337 -3.796 1.00 91.88 292 CYS A C 1
ATOM 2351 O O . CYS A 1 292 ? -1.123 -1.380 -4.322 1.00 91.88 292 CYS A O 1
ATOM 2353 N N . LEU A 1 293 ? -1.700 -0.239 -2.475 1.00 92.69 293 LEU A N 1
ATOM 2354 C CA . LEU A 1 293 ? -1.709 -1.404 -1.582 1.00 92.69 293 LEU A CA 1
ATOM 2355 C C . LEU A 1 293 ? -3.025 -2.175 -1.756 1.00 92.69 293 LEU A C 1
ATOM 2357 O O . LEU A 1 293 ? -4.086 -1.696 -1.351 1.00 92.69 293 LEU A O 1
ATOM 2361 N N . MET A 1 294 ? -2.963 -3.376 -2.322 1.00 92.44 294 MET A N 1
ATOM 2362 C CA . MET A 1 294 ? -4.142 -4.159 -2.696 1.00 92.44 294 MET A CA 1
ATOM 2363 C C . MET A 1 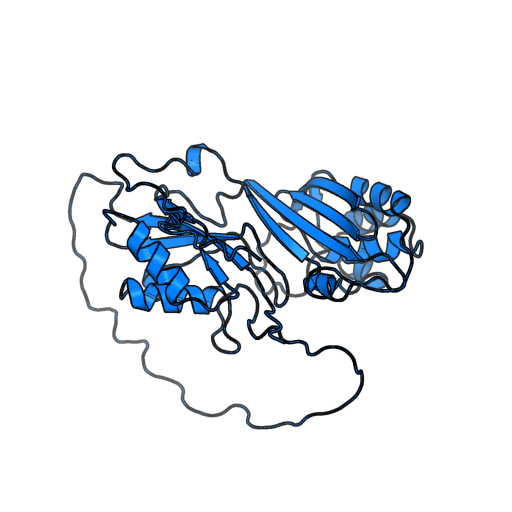294 ? -4.659 -5.055 -1.582 1.00 92.44 294 MET A C 1
ATOM 2365 O O . MET A 1 294 ? -5.870 -5.097 -1.361 1.00 92.44 294 MET A O 1
ATOM 2369 N N . SER A 1 295 ? -3.763 -5.736 -0.869 1.00 91.38 295 SER A N 1
ATOM 2370 C CA . SER A 1 295 ? -4.114 -6.566 0.283 1.00 91.38 295 SER A CA 1
ATOM 2371 C C . SER A 1 295 ? -2.964 -6.669 1.279 1.00 91.38 295 SER A C 1
ATOM 2373 O O . SER A 1 295 ? -1.792 -6.476 0.944 1.00 91.38 295 SER A O 1
ATOM 2375 N N . VAL A 1 296 ? -3.327 -6.986 2.519 1.00 93.50 296 VAL A N 1
ATOM 2376 C CA . VAL A 1 296 ? -2.406 -7.412 3.568 1.00 93.50 296 VAL A CA 1
ATOM 2377 C C . VAL A 1 296 ? -2.878 -8.772 4.050 1.00 93.50 296 VAL A C 1
ATOM 2379 O O . VAL A 1 296 ? -4.027 -8.911 4.473 1.00 93.50 296 VAL A O 1
ATOM 2382 N N . ASN A 1 297 ? -1.991 -9.755 3.974 1.00 94.56 297 ASN A N 1
ATOM 2383 C CA . ASN A 1 297 ? -2.306 -11.146 4.247 1.00 94.56 297 ASN A CA 1
ATOM 2384 C C . ASN A 1 297 ? -1.778 -11.539 5.634 1.00 94.56 297 ASN A C 1
ATOM 2386 O O . ASN A 1 297 ? -0.690 -11.125 6.048 1.00 94.56 297 ASN A O 1
ATOM 2390 N N . TYR A 1 298 ? -2.564 -12.341 6.344 1.00 93.00 298 TYR A N 1
ATOM 2391 C CA . TYR A 1 298 ? -2.314 -12.835 7.700 1.00 93.00 298 TYR A CA 1
ATOM 2392 C C . TYR A 1 298 ? -2.640 -14.332 7.736 1.00 93.00 298 TYR A C 1
ATOM 2394 O O . TYR A 1 298 ? -3.295 -14.824 6.819 1.00 93.00 298 TYR A O 1
ATOM 2402 N N . SER A 1 299 ? -2.208 -15.053 8.772 1.00 93.88 299 SER A N 1
ATOM 2403 C CA . SER A 1 299 ? -2.641 -16.442 8.960 1.00 93.88 299 SER A CA 1
ATOM 2404 C C . SER A 1 299 ? -4.120 -16.504 9.341 1.00 93.88 299 SER A C 1
ATOM 2406 O O . SER A 1 299 ? -4.637 -15.604 10.005 1.00 93.88 299 SER A O 1
ATOM 2408 N N . ASP A 1 300 ? -4.796 -17.593 8.983 1.00 89.19 300 ASP A N 1
ATOM 2409 C CA . ASP A 1 300 ? -6.191 -17.794 9.386 1.00 89.19 300 ASP A CA 1
ATOM 2410 C C . ASP A 1 300 ? -6.335 -17.830 10.911 1.00 89.19 300 ASP A C 1
ATOM 2412 O O . ASP A 1 300 ? -7.296 -17.297 11.458 1.00 89.19 300 ASP A O 1
ATOM 2416 N N . ASP A 1 301 ? -5.348 -18.391 11.614 1.00 89.50 301 ASP A N 1
ATOM 2417 C CA . ASP A 1 301 ? -5.371 -18.499 13.072 1.00 89.50 301 ASP A CA 1
ATOM 2418 C C . ASP A 1 301 ? -5.378 -17.139 13.775 1.00 89.50 301 ASP A C 1
ATOM 2420 O O . ASP A 1 301 ? -6.148 -16.958 14.714 1.00 89.50 301 ASP A O 1
ATOM 2424 N N . ILE A 1 302 ? -4.591 -16.163 13.302 1.00 87.19 302 ILE A N 1
ATOM 2425 C CA . ILE A 1 302 ? -4.548 -14.829 13.926 1.00 87.19 302 ILE A CA 1
ATOM 2426 C C . ILE A 1 302 ? -5.762 -13.964 13.552 1.00 87.19 302 ILE A C 1
ATOM 2428 O O . ILE A 1 302 ? -6.021 -12.940 14.183 1.00 87.19 302 ILE A O 1
ATOM 2432 N N . LEU A 1 303 ? -6.507 -14.350 12.511 1.00 83.25 303 LEU A N 1
ATOM 2433 C CA . LEU A 1 303 ? -7.740 -13.678 12.096 1.00 83.25 303 LEU A CA 1
ATOM 2434 C C . LEU A 1 303 ? -8.996 -14.266 12.751 1.00 83.25 303 LEU A C 1
ATOM 2436 O O . LEU A 1 303 ? -10.069 -13.669 12.629 1.00 83.25 303 LEU A O 1
ATOM 2440 N N . LYS A 1 304 ? -8.896 -15.410 13.442 1.00 82.19 304 LYS A N 1
ATOM 2441 C CA . LYS A 1 304 ? -10.032 -16.000 14.158 1.00 82.19 304 LYS A CA 1
ATOM 2442 C C . LYS A 1 304 ? -10.480 -15.069 15.282 1.00 82.19 304 LYS A C 1
ATOM 2444 O O . LYS A 1 304 ? -9.714 -14.713 16.176 1.00 82.19 304 LYS A O 1
ATOM 2449 N N . ALA A 1 305 ? -11.754 -14.692 15.235 1.00 78.50 305 ALA A N 1
ATOM 2450 C CA . ALA A 1 305 ? -12.378 -13.925 16.298 1.00 78.50 305 ALA A CA 1
ATOM 2451 C C . ALA A 1 305 ? -12.463 -14.771 17.585 1.00 78.50 305 ALA A C 1
ATOM 2453 O O . ALA A 1 305 ? -12.801 -15.957 17.502 1.00 78.50 305 ALA A O 1
ATOM 2454 N N . PRO A 1 306 ? -12.213 -14.181 18.768 1.00 77.81 306 PRO A N 1
ATOM 2455 C CA . PRO A 1 306 ? -12.486 -14.847 20.036 1.00 77.81 306 PRO A CA 1
ATOM 2456 C C . PRO A 1 306 ? -13.959 -15.261 20.165 1.00 77.81 306 PRO A C 1
ATOM 2458 O O . PRO A 1 306 ? -14.863 -14.642 19.594 1.00 77.81 306 PRO A O 1
ATOM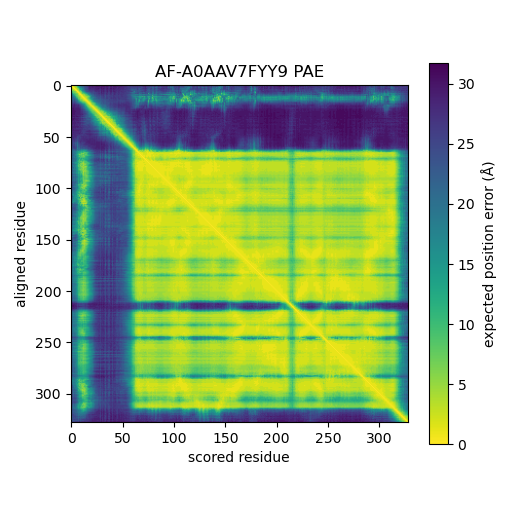 2461 N N . ALA A 1 307 ? -14.212 -16.315 20.942 1.00 83.62 307 ALA A N 1
ATOM 2462 C CA . ALA A 1 307 ? -15.571 -16.770 21.211 1.00 83.62 307 ALA A CA 1
ATOM 2463 C C . ALA A 1 307 ? -16.387 -15.682 21.933 1.00 83.62 307 ALA A C 1
ATOM 2465 O O . ALA A 1 307 ? -15.884 -14.992 22.818 1.00 83.62 307 ALA A O 1
ATOM 2466 N N . GLY A 1 308 ? -17.660 -15.540 21.555 1.00 82.88 308 GLY A N 1
ATOM 2467 C CA . GLY A 1 308 ? -18.570 -14.549 22.139 1.00 82.88 308 GLY A CA 1
ATOM 2468 C C . GLY A 1 308 ? -18.422 -13.127 21.589 1.00 82.88 308 GLY A C 1
ATOM 2469 O O . GLY A 1 308 ? -19.141 -12.239 22.040 1.00 82.88 308 GLY A O 1
ATOM 2470 N N . CYS A 1 309 ? -17.529 -12.888 20.622 1.00 82.31 309 CYS A N 1
ATOM 2471 C CA . CYS A 1 309 ? -17.417 -11.590 19.962 1.00 82.31 309 CYS A CA 1
ATOM 2472 C C . CYS A 1 309 ? -18.610 -11.274 19.044 1.00 82.31 309 CYS A C 1
ATOM 2474 O O . CYS A 1 309 ? -19.203 -12.189 18.463 1.00 82.31 309 CYS A O 1
ATOM 2476 N N . PRO A 1 310 ? -18.935 -9.980 18.848 1.00 86.25 310 PRO A N 1
ATOM 2477 C CA . PRO A 1 310 ? -19.925 -9.574 17.859 1.00 86.25 310 PRO A CA 1
ATOM 2478 C C . PRO A 1 310 ? -19.494 -9.984 16.448 1.00 86.25 310 PRO A C 1
ATOM 2480 O O . PRO A 1 310 ? -18.303 -10.069 16.133 1.00 86.25 310 PRO A O 1
ATOM 2483 N N . ALA A 1 311 ? -20.477 -10.180 15.571 1.00 88.31 311 ALA A N 1
ATOM 2484 C CA . ALA A 1 311 ? -20.218 -10.458 14.167 1.00 88.31 311 ALA A CA 1
ATOM 2485 C C . ALA A 1 311 ? -19.447 -9.309 13.495 1.00 88.31 311 ALA A C 1
ATOM 2487 O O . ALA A 1 311 ? -19.601 -8.130 13.831 1.00 88.31 311 ALA A O 1
ATOM 2488 N N . SER A 1 312 ? -18.636 -9.666 12.499 1.00 87.12 312 SER A N 1
ATOM 2489 C CA . SER A 1 312 ? -17.969 -8.685 11.642 1.00 87.12 312 SER A CA 1
ATOM 2490 C C . SER A 1 312 ? -19.009 -7.869 10.881 1.00 87.12 312 SER A C 1
ATOM 2492 O O . SER A 1 312 ? -19.937 -8.425 10.295 1.00 87.12 312 SER A O 1
ATOM 2494 N N . SER A 1 313 ? -18.837 -6.552 10.838 1.00 88.06 313 SER A N 1
ATOM 2495 C CA . SER A 1 313 ? -19.701 -5.674 10.060 1.00 88.06 313 SER A CA 1
ATOM 2496 C C . SER A 1 313 ? -19.042 -5.321 8.732 1.00 88.06 313 SER A C 1
ATOM 2498 O O . SER A 1 313 ? -18.002 -4.667 8.706 1.00 88.06 313 SER A O 1
ATOM 2500 N N . PHE A 1 314 ? -19.705 -5.653 7.624 1.00 86.56 314 PHE A N 1
ATOM 2501 C CA . PHE A 1 314 ? -19.318 -5.266 6.255 1.00 86.56 314 PHE A CA 1
ATOM 2502 C C . PHE A 1 314 ? -20.055 -4.011 5.752 1.00 86.56 314 PHE A C 1
ATOM 2504 O O . PHE A 1 314 ? -20.013 -3.667 4.571 1.00 86.56 314 PHE A O 1
ATOM 2511 N N . GLY A 1 315 ? -20.732 -3.312 6.666 1.00 77.75 315 GLY A N 1
ATOM 2512 C CA . GLY A 1 315 ? -21.591 -2.169 6.379 1.00 77.75 315 GLY A CA 1
ATOM 2513 C C . GLY A 1 315 ? -23.051 -2.594 6.251 1.00 77.75 315 GLY A C 1
ATOM 2514 O O . GLY A 1 315 ? -23.368 -3.778 6.162 1.00 77.75 315 GLY A O 1
ATOM 2515 N N . ARG A 1 316 ? -23.971 -1.622 6.275 1.00 66.31 316 ARG A N 1
ATOM 2516 C CA . ARG A 1 316 ? -25.396 -1.926 6.101 1.00 66.31 316 ARG A CA 1
ATOM 2517 C C . ARG A 1 316 ? -25.673 -2.280 4.636 1.00 66.31 316 ARG A C 1
ATOM 2519 O O . ARG A 1 316 ? -25.364 -1.452 3.773 1.00 66.31 316 ARG A O 1
ATOM 2526 N N . PRO A 1 317 ? -26.291 -3.436 4.336 1.00 58.00 317 PRO A N 1
ATOM 2527 C CA . PRO A 1 317 ? -26.818 -3.679 3.003 1.00 58.00 317 PRO A CA 1
ATOM 2528 C C . PRO A 1 317 ? -27.891 -2.625 2.711 1.00 58.00 317 PRO A C 1
ATOM 2530 O O . PRO A 1 317 ? -28.827 -2.441 3.488 1.00 58.00 317 PRO A O 1
ATOM 2533 N N . GLN A 1 318 ? -27.744 -1.890 1.608 1.00 54.66 318 GLN A N 1
ATOM 2534 C CA . GLN A 1 318 ? -28.822 -1.036 1.121 1.00 54.66 318 GLN A CA 1
ATOM 2535 C C . GLN A 1 318 ? -29.849 -1.930 0.432 1.00 54.66 318 GLN A C 1
ATOM 2537 O O . GLN A 1 318 ? -29.704 -2.272 -0.738 1.00 54.66 318 GLN A O 1
ATOM 2542 N N . THR A 1 319 ? -30.890 -2.328 1.153 1.00 50.31 319 THR A N 1
ATOM 2543 C CA . THR A 1 319 ? -32.077 -2.912 0.533 1.00 50.31 319 THR A CA 1
ATOM 2544 C C . THR A 1 319 ? -32.865 -1.784 -0.121 1.00 50.31 319 THR A C 1
ATOM 2546 O O . THR A 1 319 ? -33.502 -0.973 0.551 1.00 50.31 319 THR A O 1
ATOM 2549 N N . ALA A 1 320 ? -32.803 -1.701 -1.451 1.00 55.00 320 ALA A N 1
ATOM 2550 C CA . ALA A 1 320 ? -33.635 -0.783 -2.215 1.00 55.00 320 ALA A CA 1
ATOM 2551 C C . ALA A 1 320 ? -35.103 -1.220 -2.086 1.00 55.00 320 ALA A C 1
ATOM 2553 O O . ALA A 1 320 ? -35.563 -2.107 -2.795 1.00 55.00 320 ALA A O 1
ATOM 2554 N N . SER A 1 321 ? -35.845 -0.616 -1.157 1.00 54.34 321 SER A N 1
ATOM 2555 C CA . SER A 1 321 ? -37.236 -1.005 -0.878 1.00 54.34 321 SER A CA 1
ATOM 2556 C C . SER A 1 321 ? -38.210 -0.548 -1.972 1.00 54.34 321 SER A C 1
ATOM 2558 O O . SER A 1 321 ? -39.321 -1.060 -2.061 1.00 54.34 321 SER A O 1
ATOM 2560 N N . LYS A 1 322 ? -37.814 0.434 -2.797 1.00 55.84 322 LYS A N 1
ATOM 2561 C CA . LYS A 1 322 ? -38.582 0.941 -3.944 1.00 55.84 322 LYS A CA 1
ATOM 2562 C C . LYS A 1 322 ? -37.630 1.362 -5.062 1.00 55.84 322 LYS A C 1
ATOM 2564 O O . LYS A 1 322 ? -37.016 2.423 -4.988 1.00 55.84 322 LYS A O 1
ATOM 2569 N N . CYS A 1 323 ? -37.539 0.554 -6.112 1.00 50.59 323 CYS A N 1
ATOM 2570 C CA . CYS A 1 323 ? -36.990 0.992 -7.389 1.00 50.59 323 CYS A CA 1
ATOM 2571 C C . CYS A 1 323 ? -38.138 1.639 -8.176 1.00 50.59 323 CYS A C 1
ATOM 2573 O O . CYS A 1 323 ? -39.002 0.939 -8.698 1.00 50.59 323 CYS A O 1
ATOM 2575 N N . ARG A 1 324 ? -38.215 2.975 -8.210 1.00 52.00 324 ARG A N 1
ATOM 2576 C CA . ARG A 1 324 ? -39.046 3.643 -9.221 1.00 52.00 324 ARG A CA 1
ATOM 2577 C C . ARG A 1 324 ? -38.229 3.648 -10.502 1.00 52.00 324 ARG A C 1
ATOM 2579 O O . ARG A 1 324 ? -37.351 4.490 -10.646 1.00 52.00 324 ARG A O 1
ATOM 2586 N N . LEU A 1 325 ? -38.482 2.680 -11.377 1.00 48.84 325 LEU A N 1
ATOM 2587 C CA . LEU A 1 325 ? -38.008 2.736 -12.753 1.00 48.84 325 LEU A CA 1
ATOM 2588 C C . LEU A 1 325 ? -38.762 3.884 -13.439 1.00 48.84 325 LEU A C 1
ATOM 2590 O O . LEU A 1 325 ? -39.989 3.807 -13.536 1.00 48.84 325 LEU A O 1
ATOM 2594 N N . PRO A 1 326 ? -38.093 4.966 -13.869 1.00 48.03 326 PRO A N 1
ATOM 2595 C CA . PRO A 1 326 ? -38.693 5.830 -14.864 1.00 48.03 326 PRO A CA 1
ATOM 2596 C C . PRO A 1 326 ? -38.744 5.013 -16.157 1.00 48.03 326 PRO A C 1
ATOM 2598 O O . PRO A 1 326 ? -37.709 4.734 -16.758 1.00 48.03 326 PRO A O 1
ATOM 2601 N N . PHE A 1 327 ? -39.938 4.562 -16.536 1.00 43.62 327 PHE A N 1
ATOM 2602 C CA . PHE A 1 327 ? -40.183 4.155 -17.913 1.00 43.62 327 PHE A CA 1
ATOM 2603 C C . PHE A 1 327 ? -39.961 5.400 -18.780 1.00 43.62 327 PHE A C 1
ATOM 2605 O O . PHE A 1 327 ? -40.618 6.417 -18.555 1.00 43.62 327 PHE A O 1
ATOM 2612 N N . TYR A 1 328 ? -39.000 5.324 -19.697 1.00 45.72 328 TYR A N 1
ATOM 2613 C CA . TYR A 1 328 ? -38.842 6.250 -20.815 1.00 45.72 328 TYR A CA 1
ATOM 2614 C C . TYR A 1 328 ? -39.073 5.486 -22.106 1.00 45.72 328 TYR A C 1
ATOM 2616 O O . TYR A 1 328 ? -38.572 4.338 -22.184 1.00 45.72 328 TYR A O 1
#

Nearest PDB structures (foldseek):
  2nr0-assembly1_B  TM=9.021E-01  e=5.835E-20  Escherichia coli K-12
  2nre-assembly1_A-2  TM=8.792E-01  e=1.005E-17  Escherichia coli K-12
  1vs3-assembly1_B  TM=8.625E-01  e=8.880E-18  Thermus thermophilus HB8
  6sgb-assembly1_FB  TM=7.796E-01  e=8.506E-12  Trypanosoma brucei brucei
  6sgb-assembly1_FC  TM=7.052E-01  e=5.509E-12  Trypanosoma brucei brucei

Sequence (328 aa):
MMVRIWRRYRVRVLLISGVWSLHTTEKSLQRSEIEAIVAGFTQEFWKTMQMSPNSAGFAEDSTVGGWQYQESPPTIQCLIEKALTRITKLDRKQLRLVGAGRTDAGVHAWGQVAHFITPFNYDCLESIHAALNGLLPSEIRVREISPACPEFHARFSTISKLYHYKIYNDLIMDPFQSRYAYHSGYKLNPVVMREAASYFVGRHDFTSFANVSHRDGLVNPVKEIFQFHVKEMDHVFQIEVEGTGFLYRQVALLIEIGREALPPVVVRDILAACNRRELAKFAMSAPPHGLCLMSVNYSDDILKAPAGCPASSFGRPQTASKCRLPFY

Mean predicted aligned error: 11.74 Å

Solvent-accessible surface area (backbone atoms only — not comparable to full-atom values): 19289 Å² total; per-residue (Å²): 137,87,84,80,84,80,56,69,34,26,32,38,39,34,38,28,40,76,70,86,62,76,88,82,83,88,84,90,86,83,94,80,84,82,86,84,84,85,84,87,87,80,90,87,88,83,86,90,83,86,89,88,89,92,80,92,83,78,82,85,78,64,77,39,54,17,31,60,76,37,79,81,56,38,7,52,44,38,54,51,46,54,38,46,28,71,73,72,71,42,55,67,84,64,27,54,73,38,55,39,66,81,40,54,54,55,37,47,25,58,27,40,38,28,27,34,42,40,97,58,86,62,85,58,43,56,62,60,52,52,50,43,48,70,65,37,59,86,41,45,36,70,53,32,40,30,56,33,30,80,86,53,37,46,51,77,54,49,62,32,39,34,34,39,36,30,34,31,48,46,97,73,76,59,76,89,43,63,72,50,24,38,76,38,96,54,78,58,42,64,65,48,28,40,56,29,33,55,69,59,46,42,78,45,51,42,45,20,51,52,76,93,84,62,93,64,93,76,73,77,49,62,34,36,25,77,42,49,45,68,44,80,54,90,55,32,38,38,36,37,39,31,17,66,54,86,56,71,44,56,55,21,45,39,51,43,25,13,62,65,78,39,66,43,67,54,53,54,56,35,43,74,60,54,34,42,68,61,39,58,76,79,33,87,68,54,72,39,36,13,33,30,37,53,38,63,40,59,56,71,76,58,59,43,56,56,91,92,59,38,68,65,25,68,65,82,81,83,75,77,88,72,83,80,74,80,86,126